Protein AF-A0A938UAK1-F1 (afdb_monomer)

Sequence (253 aa):
MSDQTPSKTKITLELDEELLERSIVHKNIGQEFIVTTTDKIKLSLLEHRDILKAKIDWIAPTGILITLIATLAATNFTRSLGLAPEVWKDLFIACTILDSLWLFHSIYRVIKFRRKGSVESLIQDLKIGSPDEVKPKMIEKYIDISPKVNIGRVSEILKIMYPEYSLGYTKLLSPKAPNAQIEGHSHGTHGYFNWLDQTGEKKYSFKFWDFKKPINFIEMSVDHINNKIHIRCQLDSGRSKTFVSELVDKLKA

Structure (mmCIF, N/CA/C/O backbone):
data_AF-A0A938UAK1-F1
#
_entry.id   AF-A0A938UAK1-F1
#
loop_
_atom_site.group_PDB
_atom_site.id
_atom_site.type_symbol
_atom_site.label_atom_id
_atom_site.label_alt_id
_atom_site.label_comp_id
_atom_site.label_asym_id
_atom_site.label_entity_id
_atom_site.label_seq_id
_atom_site.pdbx_PDB_ins_code
_atom_site.Cartn_x
_atom_site.Cartn_y
_atom_site.Cartn_z
_atom_site.occupancy
_atom_site.B_iso_or_equiv
_atom_site.auth_seq_id
_atom_site.auth_comp_id
_atom_site.auth_asym_id
_atom_site.auth_atom_id
_atom_site.pdbx_PDB_model_num
ATOM 1 N N . MET A 1 1 ? -40.171 -23.774 45.590 1.00 46.50 1 MET A N 1
ATOM 2 C CA . MET A 1 1 ? -39.664 -23.475 44.235 1.00 46.50 1 MET A CA 1
ATOM 3 C C . MET A 1 1 ? -38.423 -22.630 44.453 1.00 46.50 1 MET A C 1
ATOM 5 O O . MET A 1 1 ? -38.551 -21.453 44.753 1.00 46.50 1 MET A O 1
ATOM 9 N N . SER A 1 2 ? -37.270 -23.290 44.564 1.00 47.44 2 SER A N 1
ATOM 10 C CA . SER A 1 2 ? -36.061 -22.712 45.163 1.00 47.44 2 SER A CA 1
ATOM 11 C C . SER A 1 2 ? -35.178 -22.084 44.092 1.00 47.44 2 SER A C 1
ATOM 13 O O . SER A 1 2 ? -34.828 -22.737 43.113 1.00 47.44 2 SER A O 1
ATOM 15 N N . ASP A 1 3 ? -34.865 -20.814 44.308 1.00 53.47 3 ASP A N 1
ATOM 16 C CA . ASP A 1 3 ? -34.106 -19.929 43.433 1.00 53.47 3 ASP A CA 1
ATOM 17 C C . ASP A 1 3 ? -32.599 -20.228 43.562 1.00 53.47 3 ASP A C 1
ATOM 19 O O . ASP A 1 3 ? -32.024 -20.092 44.645 1.00 53.47 3 ASP A O 1
ATOM 23 N N . GLN A 1 4 ? -31.960 -20.703 42.487 1.00 53.62 4 GLN A N 1
ATOM 24 C CA . GLN A 1 4 ? -30.506 -20.880 42.422 1.00 53.62 4 GLN A CA 1
ATOM 25 C C . GLN A 1 4 ? -29.893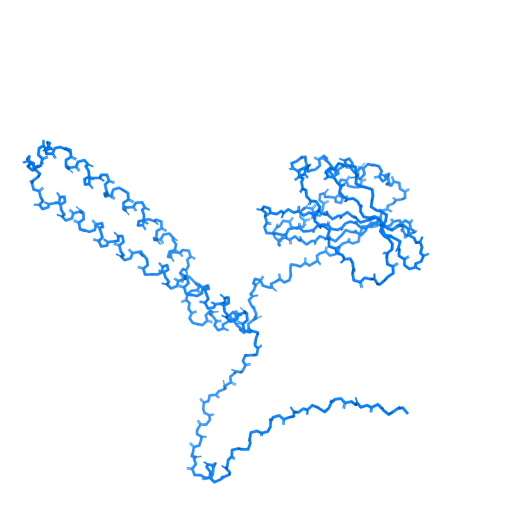 -19.667 41.724 1.00 53.62 4 GLN A C 1
ATOM 27 O O . GLN A 1 4 ? -29.977 -19.522 40.505 1.00 53.62 4 GLN A O 1
ATOM 32 N N . THR A 1 5 ? -29.238 -18.804 42.497 1.00 51.06 5 THR A N 1
ATOM 33 C CA . THR A 1 5 ? -28.396 -17.738 41.949 1.00 51.06 5 THR A CA 1
ATOM 34 C C . THR A 1 5 ? -27.025 -18.306 41.547 1.00 51.06 5 THR A C 1
ATOM 36 O O . THR A 1 5 ? -26.430 -19.078 42.304 1.00 51.06 5 THR A O 1
ATOM 39 N N . PRO A 1 6 ? -26.495 -17.966 40.356 1.00 56.72 6 PRO A N 1
ATOM 40 C CA . PRO A 1 6 ? -25.234 -18.513 39.869 1.00 56.72 6 PRO A CA 1
ATOM 41 C C . PRO A 1 6 ? -24.041 -17.960 40.661 1.00 56.72 6 PRO A C 1
ATOM 43 O O . PRO A 1 6 ? -23.780 -16.755 40.691 1.00 56.72 6 PRO A O 1
ATOM 46 N N . SER A 1 7 ? -23.307 -18.881 41.288 1.00 43.53 7 SER A N 1
ATOM 47 C CA . SER A 1 7 ? -22.053 -18.647 42.005 1.00 43.53 7 SER A CA 1
ATOM 48 C C . SER A 1 7 ? -20.999 -18.030 41.077 1.00 43.53 7 SER A C 1
ATOM 50 O O . SER A 1 7 ? -20.591 -18.635 40.085 1.00 43.53 7 SER A O 1
ATOM 52 N N . LYS A 1 8 ? -20.556 -16.806 41.392 1.00 50.59 8 LYS A N 1
ATOM 53 C CA . LYS A 1 8 ? -19.407 -16.158 40.744 1.00 50.59 8 LYS A CA 1
ATOM 54 C C . LYS A 1 8 ? -18.135 -16.917 41.120 1.00 50.59 8 LYS A C 1
ATOM 56 O O . LYS A 1 8 ? -17.632 -16.775 42.232 1.00 50.59 8 LYS A O 1
ATOM 61 N N . THR A 1 9 ? -17.587 -17.683 40.182 1.00 47.22 9 THR A N 1
ATOM 62 C CA . THR A 1 9 ? -16.297 -18.361 40.338 1.00 47.22 9 THR A CA 1
ATOM 63 C C . THR A 1 9 ? -15.171 -17.326 40.383 1.00 47.22 9 THR A C 1
ATOM 65 O O . THR A 1 9 ? -14.774 -16.751 39.371 1.00 47.22 9 THR A O 1
ATOM 68 N N . LYS A 1 10 ? -14.676 -17.054 41.592 1.00 56.50 10 LYS A N 1
ATOM 69 C CA . LYS A 1 10 ? -13.476 -16.258 41.852 1.00 56.50 10 LYS A CA 1
ATOM 70 C C . LYS A 1 10 ? -12.261 -17.130 41.525 1.00 56.50 10 LYS A C 1
ATOM 72 O O . LYS A 1 10 ? -11.975 -18.076 42.251 1.00 56.50 10 LYS A O 1
ATOM 77 N N . ILE A 1 11 ? -11.579 -16.846 40.415 1.00 54.34 11 ILE A N 1
ATOM 78 C CA . ILE A 1 11 ? -10.318 -17.513 40.063 1.00 54.34 11 ILE A CA 1
ATOM 79 C C . ILE A 1 11 ? -9.272 -17.042 41.075 1.00 54.34 11 ILE A C 1
ATOM 81 O O . ILE A 1 11 ? -8.867 -15.880 41.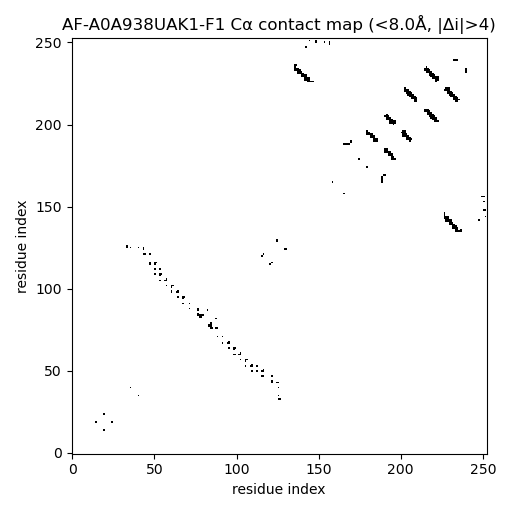059 1.00 54.34 11 ILE A O 1
ATOM 85 N N . THR A 1 12 ? -8.890 -17.928 41.989 1.00 50.34 12 THR A N 1
ATOM 86 C CA . THR A 1 12 ? -7.846 -17.687 42.988 1.00 50.34 12 THR A CA 1
ATOM 87 C C . THR A 1 12 ? -6.642 -18.500 42.528 1.00 50.34 12 THR A C 1
ATOM 89 O O . THR A 1 12 ? -6.698 -19.723 42.518 1.00 50.34 12 THR A O 1
ATOM 92 N N . LEU A 1 13 ? -5.615 -17.825 42.010 1.00 56.59 13 LEU A N 1
ATOM 93 C CA . LEU A 1 13 ? -4.352 -18.452 41.621 1.00 56.59 13 LEU A CA 1
ATOM 94 C C . LEU A 1 13 ? -3.569 -18.737 42.907 1.00 56.59 13 LEU A C 1
ATOM 96 O O . LEU A 1 13 ? -2.954 -17.825 43.456 1.00 56.59 13 LEU A O 1
ATOM 100 N N . GLU A 1 14 ? -3.638 -19.968 43.406 1.00 51.62 14 GLU A N 1
ATOM 101 C CA . GLU A 1 14 ? -2.735 -20.460 44.450 1.00 51.62 14 GLU A CA 1
ATOM 102 C C . GLU A 1 14 ? -1.356 -20.669 43.812 1.00 51.62 14 GLU A C 1
ATOM 104 O O . GLU A 1 14 ? -1.106 -21.656 43.126 1.00 51.62 14 GLU A O 1
ATOM 109 N N . LEU A 1 15 ? -0.490 -19.663 43.941 1.00 61.56 15 LEU A N 1
ATOM 110 C CA . LEU A 1 15 ? 0.946 -19.823 43.731 1.00 61.56 15 LEU A CA 1
ATOM 111 C C . LEU A 1 15 ? 1.529 -20.357 45.041 1.00 61.56 15 LEU A C 1
ATOM 113 O O . LEU A 1 15 ? 1.342 -19.712 46.071 1.00 61.56 15 LEU A O 1
ATOM 117 N N . ASP A 1 16 ? 2.224 -21.494 44.981 1.00 70.88 16 ASP A N 1
ATOM 118 C CA . ASP A 1 16 ? 2.851 -22.152 46.132 1.00 70.88 16 ASP A CA 1
ATOM 119 C C . ASP A 1 16 ? 3.621 -21.153 47.016 1.00 70.88 16 ASP A C 1
ATOM 121 O O . ASP A 1 16 ? 4.537 -20.461 46.555 1.00 70.88 16 ASP A O 1
ATOM 125 N N . GLU A 1 17 ? 3.252 -21.084 48.300 1.00 64.81 17 GLU A N 1
ATOM 126 C CA . GLU A 1 17 ? 3.810 -20.148 49.289 1.00 64.81 17 GLU A CA 1
ATOM 127 C C . GLU A 1 17 ? 5.341 -20.283 49.435 1.00 64.81 17 GLU A C 1
ATOM 129 O O . GLU A 1 17 ? 6.033 -19.289 49.665 1.00 64.81 17 GLU A O 1
ATOM 134 N N . GLU A 1 18 ? 5.900 -21.471 49.180 1.00 62.09 18 GLU A N 1
ATOM 135 C CA . GLU A 1 18 ? 7.347 -21.729 49.227 1.00 62.09 18 GLU A CA 1
ATOM 136 C C . GLU A 1 18 ? 8.139 -21.008 48.117 1.00 62.09 18 GLU A C 1
ATOM 138 O O . GLU A 1 18 ? 9.310 -20.661 48.304 1.00 62.09 18 GLU A O 1
ATOM 143 N N . LEU A 1 19 ? 7.519 -20.729 46.961 1.00 57.38 19 LEU A N 1
ATOM 144 C CA . LEU A 1 19 ? 8.147 -19.949 45.883 1.00 57.38 19 LEU A CA 1
ATOM 145 C C . LEU A 1 19 ? 8.105 -18.436 46.157 1.00 57.38 19 LEU A C 1
ATOM 147 O O . LEU A 1 19 ? 8.957 -17.688 45.659 1.00 57.38 19 LEU A O 1
ATOM 151 N N . LEU A 1 20 ? 7.148 -17.977 46.966 1.00 57.59 20 LEU A N 1
ATOM 152 C CA . LEU A 1 20 ? 7.027 -16.578 47.384 1.00 57.59 20 LEU A CA 1
ATOM 153 C C . LEU A 1 20 ? 8.039 -16.213 48.476 1.00 57.59 20 LEU A C 1
ATOM 155 O O . LEU A 1 20 ? 8.562 -15.102 48.456 1.00 57.59 20 LEU A O 1
ATOM 159 N N . GLU A 1 21 ? 8.383 -17.139 49.374 1.00 66.50 21 GLU A N 1
ATOM 160 C CA . GLU A 1 21 ? 9.333 -16.870 50.467 1.00 66.50 21 GLU A CA 1
ATOM 161 C C . GLU A 1 21 ? 10.790 -16.690 50.013 1.00 66.50 21 GLU A C 1
ATOM 163 O O . GLU A 1 21 ? 11.578 -16.036 50.699 1.00 66.50 21 GLU A O 1
ATOM 168 N N . ARG A 1 22 ? 11.177 -17.243 48.856 1.00 52.69 22 ARG A N 1
ATOM 169 C CA . ARG A 1 22 ? 12.562 -17.173 48.348 1.00 52.69 22 ARG A CA 1
ATOM 170 C C . ARG A 1 22 ? 12.748 -16.340 47.090 1.00 52.69 22 ARG A C 1
ATOM 172 O O . ARG A 1 22 ? 13.887 -16.154 46.658 1.00 52.69 22 ARG A O 1
ATOM 179 N N . SER A 1 23 ? 11.676 -15.815 46.502 1.00 40.06 23 SER A N 1
ATOM 180 C CA . SER A 1 23 ? 11.805 -14.889 45.382 1.00 40.06 23 SER A CA 1
ATOM 181 C C . SER A 1 23 ? 11.753 -13.450 45.887 1.00 40.06 23 SER A C 1
ATOM 183 O O . SER A 1 23 ? 10.743 -12.969 46.393 1.00 40.06 23 SER A O 1
ATOM 185 N N . ILE A 1 24 ? 12.861 -12.722 45.725 1.00 54.38 24 ILE A N 1
ATOM 186 C CA . ILE A 1 24 ? 12.840 -11.260 45.812 1.00 54.38 24 ILE A CA 1
ATOM 187 C C . ILE A 1 24 ? 12.089 -10.781 44.566 1.00 54.38 24 ILE A C 1
ATOM 189 O O . ILE A 1 24 ? 12.677 -10.487 43.523 1.00 54.38 24 ILE A O 1
ATOM 193 N N . VAL A 1 25 ? 10.757 -10.782 44.642 1.00 52.47 25 VAL A N 1
ATOM 194 C CA . VAL A 1 25 ? 9.900 -10.267 43.579 1.00 52.47 25 VAL A CA 1
ATOM 195 C C . VAL A 1 25 ? 10.008 -8.752 43.618 1.00 52.47 25 VAL A C 1
ATOM 197 O O . VAL A 1 25 ? 9.243 -8.054 44.283 1.00 52.47 25 VAL A O 1
ATOM 200 N N . HIS A 1 26 ? 10.965 -8.220 42.867 1.00 43.34 26 HIS A N 1
ATOM 201 C CA . HIS A 1 26 ? 10.936 -6.825 42.464 1.00 43.34 26 HIS A CA 1
ATOM 202 C C . HIS A 1 26 ? 9.736 -6.635 41.530 1.00 43.34 26 HIS A C 1
ATOM 204 O O . HIS A 1 26 ? 9.854 -6.720 40.308 1.00 43.34 26 HIS A O 1
ATOM 210 N N . LYS A 1 27 ? 8.550 -6.398 42.101 1.00 48.91 27 LYS A N 1
ATOM 211 C CA . LYS A 1 27 ? 7.334 -6.058 41.354 1.00 48.91 27 LYS A CA 1
ATOM 212 C C . LYS A 1 27 ? 7.434 -4.606 40.874 1.00 48.91 27 LYS A C 1
ATOM 214 O O . LYS A 1 27 ? 6.710 -3.732 41.333 1.00 48.91 27 LYS A O 1
ATOM 219 N N . ASN A 1 28 ? 8.387 -4.337 39.984 1.00 53.31 28 ASN A N 1
ATOM 220 C CA . ASN A 1 28 ? 8.686 -3.002 39.469 1.00 53.31 28 ASN A CA 1
ATOM 221 C C . ASN A 1 28 ? 7.985 -2.717 38.133 1.00 53.31 28 ASN A C 1
ATOM 223 O O . ASN A 1 28 ? 8.595 -2.197 37.204 1.00 53.31 28 ASN A O 1
ATOM 227 N N . ILE A 1 29 ? 6.721 -3.118 37.987 1.00 55.16 29 ILE A N 1
ATOM 228 C CA . ILE A 1 29 ? 5.928 -2.800 36.795 1.00 55.16 29 ILE A CA 1
ATOM 229 C C . ILE A 1 29 ? 4.471 -2.661 37.236 1.00 55.16 29 ILE A C 1
ATOM 231 O O . ILE A 1 29 ? 3.868 -3.619 37.721 1.00 55.16 29 ILE A O 1
ATOM 235 N N . GLY A 1 30 ? 3.897 -1.469 37.073 1.00 58.38 30 GLY A N 1
ATOM 236 C CA . GLY A 1 30 ? 2.448 -1.280 37.091 1.00 58.38 30 GLY A CA 1
ATOM 237 C C . GLY A 1 30 ? 1.849 -2.029 35.905 1.00 58.38 30 GLY A C 1
ATOM 238 O O . GLY A 1 30 ? 1.758 -1.487 34.809 1.00 58.38 30 GLY A O 1
ATOM 239 N N . GLN A 1 31 ? 1.544 -3.310 36.093 1.00 63.25 31 GLN A N 1
ATOM 240 C CA . GLN A 1 31 ? 1.013 -4.164 35.042 1.00 63.25 31 GLN A CA 1
ATOM 241 C C . GLN A 1 31 ? -0.454 -3.804 34.794 1.00 63.25 31 GLN A C 1
ATOM 243 O O . GLN A 1 31 ? -1.295 -3.915 35.684 1.00 63.25 31 GLN A O 1
ATOM 248 N N . GLU A 1 32 ? -0.753 -3.355 33.580 1.00 72.81 32 GLU A N 1
ATOM 249 C CA . GLU A 1 32 ? -2.095 -2.967 33.159 1.00 72.81 32 GLU A CA 1
ATOM 250 C C . GLU A 1 32 ? -2.748 -4.123 32.392 1.00 72.81 32 GLU A C 1
ATOM 252 O O . GLU A 1 32 ? -2.185 -4.628 31.419 1.00 72.81 32 GLU A O 1
ATOM 257 N N . PHE A 1 33 ? -3.929 -4.561 32.834 1.00 77.94 33 PHE A N 1
ATOM 258 C CA . PHE A 1 33 ? -4.695 -5.616 32.168 1.00 77.94 33 PHE A CA 1
ATOM 259 C C . PHE A 1 33 ? -5.736 -4.998 31.236 1.00 77.94 33 PHE A C 1
ATOM 261 O O . PHE A 1 33 ? -6.638 -4.293 31.684 1.00 77.94 33 PHE A O 1
ATOM 268 N N . ILE A 1 34 ? -5.635 -5.301 29.942 1.00 78.75 34 ILE A N 1
ATOM 269 C CA . ILE A 1 34 ? -6.617 -4.893 28.933 1.00 78.75 34 ILE A CA 1
ATOM 270 C C . ILE A 1 34 ? -7.507 -6.100 28.628 1.00 78.75 34 ILE A C 1
ATOM 272 O O . ILE A 1 34 ? -7.061 -7.070 28.018 1.00 78.75 34 ILE A O 1
ATOM 276 N N . VAL A 1 35 ? -8.770 -6.048 29.055 1.00 81.25 35 VAL A N 1
ATOM 277 C CA . VAL A 1 35 ? -9.768 -7.078 28.736 1.00 81.25 35 VAL A CA 1
ATOM 278 C C . VAL A 1 35 ? -10.527 -6.639 27.489 1.00 81.25 35 VAL A C 1
ATOM 280 O O . VAL A 1 35 ? -11.286 -5.675 27.518 1.00 81.25 35 VAL A O 1
ATOM 283 N N . THR A 1 36 ? -10.321 -7.344 26.381 1.00 86.12 36 THR A N 1
ATOM 284 C CA . THR A 1 36 ? -10.995 -7.080 25.105 1.00 86.12 36 THR A CA 1
ATOM 285 C C . THR A 1 36 ? -11.389 -8.391 24.425 1.00 86.12 36 THR A C 1
ATOM 287 O O . THR A 1 36 ? -10.935 -9.471 24.800 1.00 86.12 36 THR A O 1
ATOM 290 N N . THR A 1 37 ? -12.262 -8.311 23.426 1.00 89.50 37 THR A N 1
ATOM 291 C CA . THR A 1 37 ? -12.695 -9.464 22.627 1.00 89.50 37 THR A CA 1
ATOM 292 C C . THR A 1 37 ? -11.622 -9.872 21.618 1.00 89.50 37 THR A C 1
ATOM 294 O O . THR A 1 37 ? -10.954 -9.008 21.046 1.00 89.50 37 THR A O 1
ATOM 297 N N . THR A 1 38 ? -11.523 -11.166 21.306 1.00 89.94 38 THR A N 1
ATOM 298 C CA . THR A 1 38 ? -10.591 -11.695 20.294 1.00 89.94 38 THR A CA 1
ATOM 299 C C . THR A 1 38 ? -10.749 -11.027 18.925 1.00 89.94 38 THR A C 1
ATOM 301 O O . THR A 1 38 ? -9.751 -10.786 18.249 1.00 89.94 38 THR A O 1
ATOM 304 N N . ASP A 1 39 ? -11.974 -10.686 18.523 1.00 88.31 39 ASP A N 1
ATOM 305 C CA . ASP A 1 39 ? -12.243 -10.073 17.216 1.00 88.31 39 ASP A CA 1
ATOM 306 C C . ASP A 1 39 ? -11.635 -8.671 17.096 1.00 88.31 39 ASP A C 1
ATOM 308 O O . ASP A 1 39 ? -11.017 -8.353 16.080 1.00 88.31 39 ASP A O 1
ATOM 312 N N . LYS A 1 40 ? -11.710 -7.867 18.166 1.00 81.56 40 LYS A N 1
ATOM 313 C CA . LYS A 1 40 ? -11.058 -6.549 18.226 1.00 81.56 40 LYS A CA 1
ATOM 314 C C . LYS A 1 40 ? -9.540 -6.663 18.111 1.00 81.56 40 LYS A C 1
ATOM 316 O O . LYS A 1 40 ? -8.938 -5.936 17.330 1.00 81.56 40 LYS A O 1
ATOM 321 N N . ILE A 1 41 ? -8.928 -7.615 18.820 1.00 90.00 41 ILE A N 1
ATOM 322 C CA . ILE A 1 41 ? -7.478 -7.855 18.730 1.00 90.00 41 ILE A CA 1
ATOM 323 C C . ILE A 1 41 ? -7.084 -8.217 17.297 1.00 90.00 41 ILE A C 1
ATOM 325 O O . ILE A 1 41 ? -6.122 -7.669 16.764 1.00 90.00 41 ILE A O 1
ATOM 329 N N . LYS A 1 42 ? -7.835 -9.120 16.654 1.00 92.62 42 LYS A N 1
ATOM 330 C CA . LYS A 1 42 ? -7.575 -9.518 15.265 1.00 92.62 42 LYS A CA 1
ATOM 331 C C . LYS A 1 42 ? -7.651 -8.328 14.315 1.00 92.62 42 LYS A C 1
ATOM 333 O O . LYS A 1 42 ? -6.764 -8.187 13.478 1.00 92.62 42 LYS A O 1
ATOM 338 N N . LEU A 1 43 ? -8.673 -7.482 14.450 1.00 90.75 43 LEU A N 1
ATOM 339 C CA . LEU A 1 43 ? -8.840 -6.307 13.598 1.00 90.75 43 LEU A CA 1
ATOM 340 C C . LEU A 1 43 ? -7.669 -5.328 13.764 1.00 90.75 43 LEU A C 1
ATOM 342 O O . LEU A 1 43 ? -7.014 -5.003 12.776 1.00 90.75 43 LEU A O 1
ATOM 346 N N . SER A 1 44 ? -7.328 -4.955 15.001 1.00 88.94 44 SER A N 1
ATOM 347 C CA . SER A 1 44 ? -6.211 -4.040 15.274 1.00 88.94 44 SER A CA 1
ATOM 348 C C . SER A 1 44 ? -4.862 -4.598 14.805 1.00 88.94 44 SER A C 1
ATOM 350 O O . SER A 1 44 ? -4.029 -3.863 14.276 1.00 88.94 44 SER A O 1
ATOM 352 N N . LEU A 1 45 ? -4.634 -5.909 14.944 1.00 91.38 45 LEU A N 1
ATOM 353 C CA . LEU A 1 45 ? -3.420 -6.556 14.437 1.00 91.38 45 LEU A CA 1
ATOM 354 C C . LEU A 1 45 ? -3.357 -6.565 12.905 1.00 91.38 45 LEU A C 1
ATOM 356 O O . LEU A 1 45 ? -2.276 -6.371 12.348 1.00 91.38 45 LEU A O 1
ATOM 360 N N . LEU A 1 46 ? -4.482 -6.787 12.218 1.00 92.12 46 LEU A N 1
ATOM 361 C CA . LEU A 1 46 ? -4.540 -6.744 10.754 1.00 92.12 46 LEU A CA 1
ATOM 362 C C . LEU A 1 46 ? -4.234 -5.340 10.228 1.00 92.12 46 LEU A C 1
ATOM 364 O O . LEU A 1 46 ? -3.398 -5.199 9.338 1.00 92.12 46 LEU A O 1
ATOM 368 N N . GLU A 1 47 ? -4.831 -4.308 10.823 1.00 89.38 47 GLU A N 1
ATOM 369 C CA . GLU A 1 47 ? -4.557 -2.912 10.467 1.00 89.38 47 GLU A CA 1
ATOM 370 C C . GLU A 1 47 ? -3.087 -2.552 10.693 1.00 89.38 47 GLU A C 1
ATOM 372 O O . GLU A 1 47 ? -2.433 -1.974 9.820 1.00 89.38 47 GLU A O 1
ATOM 377 N N . HIS A 1 48 ? -2.528 -2.953 11.837 1.00 91.31 48 HIS A N 1
ATOM 378 C CA . HIS A 1 48 ? -1.121 -2.716 12.138 1.00 91.31 48 HIS A CA 1
ATOM 379 C C . HIS A 1 48 ? -0.193 -3.440 11.156 1.00 91.31 48 HIS A C 1
ATOM 381 O O . HIS A 1 48 ? 0.782 -2.857 10.676 1.00 91.31 48 HIS A O 1
A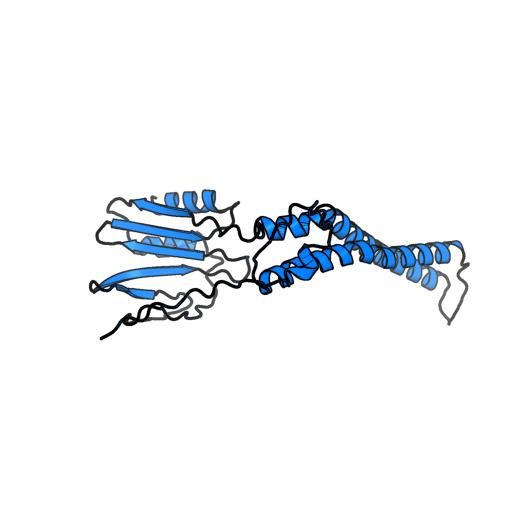TOM 387 N N . ARG A 1 49 ? -0.513 -4.687 10.795 1.00 92.88 49 ARG A N 1
ATOM 388 C CA . ARG A 1 49 ? 0.228 -5.452 9.786 1.00 92.88 49 ARG A CA 1
ATOM 389 C C . ARG A 1 49 ? 0.209 -4.753 8.430 1.00 92.88 49 ARG A C 1
ATOM 391 O O . ARG A 1 49 ? 1.248 -4.682 7.778 1.00 92.88 49 ARG A O 1
ATOM 398 N N . ASP A 1 50 ? -0.933 -4.228 8.008 1.00 90.38 50 ASP A N 1
ATOM 399 C CA . ASP A 1 50 ? -1.054 -3.550 6.717 1.00 90.38 50 ASP A CA 1
ATOM 400 C C . ASP A 1 50 ? -0.263 -2.228 6.704 1.00 90.38 50 ASP A C 1
ATOM 402 O O . ASP A 1 50 ? 0.388 -1.899 5.708 1.00 90.38 50 ASP A O 1
ATOM 406 N N . ILE A 1 51 ? -0.210 -1.516 7.837 1.00 90.06 51 ILE A N 1
ATOM 407 C CA . ILE A 1 51 ? 0.652 -0.336 8.015 1.00 90.06 51 ILE A CA 1
ATOM 408 C C . ILE A 1 51 ? 2.137 -0.718 7.953 1.00 90.06 51 ILE A C 1
ATOM 410 O O . ILE A 1 51 ? 2.924 -0.025 7.302 1.00 90.06 51 ILE A O 1
ATOM 414 N N . LEU A 1 52 ? 2.541 -1.812 8.606 1.00 91.12 52 LEU A N 1
ATOM 415 C CA . LEU A 1 52 ? 3.919 -2.312 8.551 1.00 91.12 52 LEU A CA 1
ATOM 416 C C . LEU A 1 52 ? 4.307 -2.738 7.135 1.00 91.12 52 LEU A C 1
ATOM 418 O O . LEU A 1 52 ? 5.393 -2.398 6.671 1.00 91.12 52 LEU A O 1
ATOM 422 N N . LYS A 1 53 ? 3.404 -3.413 6.423 1.00 92.06 53 LYS A N 1
ATOM 423 C CA . LYS A 1 53 ? 3.615 -3.798 5.029 1.00 92.06 53 LYS A CA 1
ATOM 424 C C . LYS A 1 53 ? 3.817 -2.569 4.144 1.00 92.06 53 LYS A C 1
ATOM 426 O O . LYS A 1 53 ? 4.805 -2.500 3.420 1.00 92.06 53 LYS A O 1
ATOM 431 N N . ALA A 1 54 ? 2.980 -1.542 4.296 1.00 90.31 54 ALA A N 1
ATOM 432 C CA . ALA A 1 54 ? 3.139 -0.290 3.558 1.00 90.31 54 ALA A CA 1
ATOM 433 C C . ALA A 1 54 ? 4.517 0.365 3.783 1.00 90.31 54 ALA A C 1
ATOM 435 O O . ALA A 1 54 ? 5.073 0.932 2.845 1.00 90.31 54 ALA A O 1
ATOM 436 N N . LYS A 1 55 ? 5.101 0.257 4.989 1.00 88.81 55 LYS A N 1
ATOM 437 C CA . LYS A 1 55 ? 6.450 0.778 5.300 1.00 88.81 55 LYS A CA 1
ATOM 438 C C . LYS A 1 55 ? 7.582 0.050 4.568 1.00 88.81 55 LYS A C 1
ATOM 440 O O . LYS A 1 55 ? 8.658 0.628 4.451 1.00 88.81 55 LYS A O 1
ATOM 445 N N . ILE A 1 56 ? 7.366 -1.179 4.107 1.00 93.50 56 ILE A N 1
ATOM 446 C CA . ILE A 1 56 ? 8.380 -2.011 3.435 1.00 93.50 56 ILE A CA 1
ATOM 447 C C . ILE A 1 56 ? 8.124 -2.059 1.919 1.00 93.50 56 ILE A C 1
ATOM 449 O O . ILE A 1 56 ? 9.067 -2.136 1.136 1.00 93.50 56 ILE A O 1
ATOM 453 N N . ASP A 1 57 ? 6.869 -1.917 1.488 1.00 93.75 57 ASP A N 1
ATOM 454 C CA . ASP A 1 57 ? 6.435 -2.033 0.088 1.00 93.75 57 ASP A CA 1
ATOM 455 C C . ASP A 1 57 ? 7.105 -1.037 -0.883 1.00 93.75 57 ASP A C 1
ATOM 457 O O . ASP A 1 57 ? 7.092 -1.265 -2.089 1.00 93.75 57 ASP A O 1
ATOM 461 N N . TRP A 1 58 ? 7.692 0.068 -0.406 1.00 95.31 58 TRP A N 1
ATOM 462 C CA . TRP A 1 58 ? 8.411 1.028 -1.261 1.00 95.31 58 TRP A CA 1
ATOM 463 C C . TRP A 1 58 ? 9.847 0.590 -1.606 1.00 95.31 58 TRP A C 1
ATOM 465 O O . TRP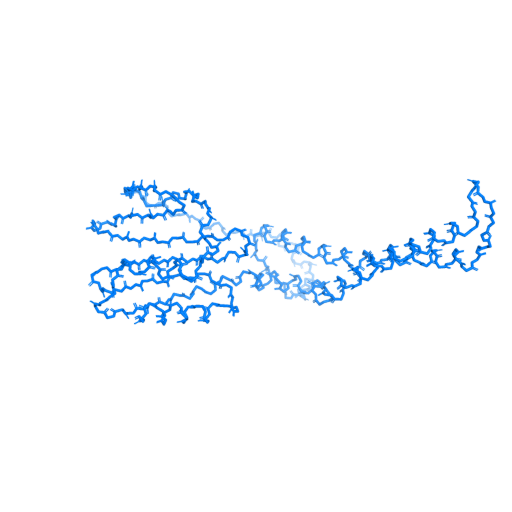 A 1 58 ? 10.431 1.116 -2.554 1.00 95.31 58 TRP A O 1
ATOM 475 N N . ILE A 1 59 ? 10.415 -0.380 -0.880 1.00 96.00 59 ILE A N 1
ATOM 476 C CA . ILE A 1 59 ? 11.798 -0.843 -1.085 1.00 96.00 59 ILE A CA 1
ATOM 477 C C . ILE A 1 59 ? 11.937 -1.548 -2.438 1.00 96.00 59 ILE A C 1
ATOM 479 O O . ILE A 1 59 ? 12.868 -1.261 -3.187 1.00 96.00 59 ILE A O 1
ATOM 483 N N . ALA A 1 60 ? 10.989 -2.427 -2.773 1.00 95.69 60 ALA A N 1
ATOM 484 C CA . ALA A 1 60 ? 10.988 -3.168 -4.032 1.00 95.69 60 ALA A CA 1
ATOM 485 C C . ALA A 1 60 ? 10.987 -2.254 -5.279 1.00 95.69 60 ALA A C 1
ATOM 487 O O . ALA A 1 60 ? 11.927 -2.368 -6.067 1.00 95.69 60 ALA A O 1
ATOM 488 N N . PRO A 1 61 ? 10.031 -1.315 -5.455 1.00 95.88 61 PRO A N 1
ATOM 489 C CA . PRO A 1 61 ? 10.048 -0.413 -6.608 1.00 95.88 61 PRO A CA 1
ATOM 490 C C . PRO A 1 61 ? 11.276 0.506 -6.602 1.00 95.88 61 PRO A C 1
ATOM 492 O O . PRO A 1 61 ? 11.835 0.796 -7.646 1.00 95.88 61 PRO A O 1
ATOM 495 N N . THR A 1 62 ? 11.802 0.901 -5.437 1.00 97.56 62 THR A N 1
ATOM 496 C CA . THR A 1 62 ? 13.051 1.688 -5.402 1.00 97.56 62 THR A CA 1
ATOM 497 C C . THR A 1 62 ? 14.238 0.904 -5.967 1.00 97.56 62 THR A C 1
ATOM 499 O O . THR A 1 62 ? 15.035 1.450 -6.727 1.00 97.56 62 THR A O 1
ATOM 502 N N . GLY A 1 63 ? 14.360 -0.381 -5.622 1.00 97.69 63 GLY A N 1
ATOM 503 C CA . GLY A 1 63 ? 15.424 -1.241 -6.144 1.00 97.69 63 GLY A CA 1
ATOM 504 C C . GLY A 1 63 ? 15.322 -1.457 -7.656 1.00 97.69 63 GLY A C 1
ATOM 505 O O . GLY A 1 63 ? 16.337 -1.406 -8.357 1.00 97.69 63 GLY A O 1
ATOM 506 N N . ILE A 1 64 ? 14.101 -1.641 -8.168 1.00 97.50 64 ILE A N 1
ATOM 507 C CA . ILE A 1 64 ? 13.840 -1.768 -9.608 1.00 97.50 64 ILE A CA 1
ATOM 508 C C . ILE A 1 64 ? 14.205 -0.463 -10.320 1.00 97.50 64 ILE A C 1
ATOM 510 O O . ILE A 1 64 ? 14.983 -0.499 -11.274 1.00 97.50 64 ILE A O 1
ATOM 514 N N . LEU A 1 65 ? 13.749 0.684 -9.814 1.00 97.81 65 LEU A N 1
ATOM 515 C CA . LEU A 1 65 ? 14.032 1.991 -10.400 1.00 97.81 65 LEU A CA 1
ATOM 516 C C . LEU A 1 65 ? 15.536 2.277 -10.484 1.00 97.81 65 LEU A C 1
ATOM 518 O O . LEU A 1 65 ? 16.025 2.687 -11.535 1.00 97.81 65 LEU A O 1
ATOM 522 N N . ILE A 1 66 ? 16.287 2.013 -9.409 1.00 98.00 66 ILE A N 1
ATOM 523 C CA . ILE A 1 66 ? 17.752 2.167 -9.397 1.00 98.00 66 ILE A CA 1
ATOM 524 C C . ILE A 1 66 ? 18.390 1.272 -10.462 1.00 98.00 66 ILE A C 1
ATOM 526 O O . ILE A 1 66 ? 19.273 1.719 -11.191 1.00 98.00 66 ILE A O 1
ATOM 530 N N . THR A 1 67 ? 17.922 0.029 -10.588 1.00 98.19 67 THR A N 1
ATOM 531 C CA . THR A 1 67 ? 18.437 -0.924 -11.580 1.00 98.19 67 THR A CA 1
ATOM 532 C C . THR A 1 67 ? 18.142 -0.464 -13.009 1.00 98.19 67 THR A C 1
ATOM 534 O O . THR A 1 67 ? 19.022 -0.530 -13.868 1.00 98.19 67 THR A O 1
ATOM 537 N N . LEU A 1 68 ? 16.938 0.049 -13.276 1.00 97.69 68 LEU A N 1
ATOM 538 C CA . LEU A 1 68 ? 16.558 0.581 -14.587 1.00 97.69 68 LEU A CA 1
ATOM 539 C C . LEU A 1 68 ? 17.381 1.821 -14.953 1.00 97.69 68 LEU A C 1
ATOM 541 O O . LEU A 1 68 ? 17.905 1.896 -16.064 1.00 97.69 68 LEU A O 1
ATOM 545 N N . ILE A 1 69 ? 17.564 2.752 -14.011 1.00 97.62 69 ILE A N 1
ATOM 546 C CA . ILE A 1 69 ? 18.397 3.949 -14.202 1.00 97.62 69 ILE A CA 1
ATOM 547 C C . ILE A 1 69 ? 19.856 3.553 -14.450 1.00 97.62 69 ILE A C 1
ATOM 549 O O . ILE A 1 69 ? 20.478 4.059 -15.383 1.00 97.62 69 ILE A O 1
ATOM 553 N N . ALA A 1 70 ? 20.396 2.619 -13.663 1.00 98.12 70 ALA A N 1
ATOM 554 C CA . ALA A 1 70 ? 21.750 2.108 -13.855 1.00 98.12 70 ALA A CA 1
ATOM 555 C C . ALA A 1 70 ? 21.907 1.437 -15.225 1.00 98.12 70 ALA A C 1
ATOM 557 O O . ALA A 1 70 ? 22.898 1.672 -15.911 1.00 98.12 70 ALA A O 1
ATOM 558 N N . THR A 1 71 ? 20.911 0.665 -15.663 1.00 97.75 71 THR A N 1
ATOM 559 C CA . THR A 1 71 ? 20.920 0.017 -16.981 1.00 97.75 71 THR A CA 1
ATOM 560 C C . THR A 1 71 ? 20.888 1.049 -18.107 1.00 97.75 71 THR A C 1
ATOM 562 O O . THR A 1 71 ? 21.676 0.936 -19.043 1.00 97.75 71 THR A O 1
ATOM 565 N N . LEU A 1 72 ? 20.046 2.083 -17.998 1.00 96.62 72 LEU A N 1
ATOM 566 C CA . LEU A 1 72 ? 19.984 3.193 -18.956 1.00 96.62 72 LEU A CA 1
ATOM 567 C C . LEU A 1 72 ? 21.299 3.984 -19.032 1.00 96.62 72 LEU A C 1
ATOM 569 O O . LEU A 1 72 ? 21.649 4.459 -20.109 1.00 96.62 72 LEU A O 1
ATOM 573 N N . ALA A 1 73 ? 22.018 4.125 -17.915 1.00 97.19 73 ALA A N 1
ATOM 574 C CA . ALA A 1 73 ? 23.293 4.840 -17.860 1.00 97.19 73 ALA A CA 1
ATOM 575 C C . ALA A 1 73 ? 24.486 3.992 -18.333 1.00 97.19 73 ALA A C 1
ATOM 577 O O . ALA A 1 73 ? 25.411 4.521 -18.943 1.00 97.19 73 ALA A O 1
ATOM 578 N N . ALA A 1 74 ? 24.484 2.689 -18.039 1.00 97.38 74 ALA A N 1
ATOM 579 C CA . ALA A 1 74 ? 25.610 1.798 -18.314 1.00 97.38 74 ALA A CA 1
ATOM 580 C C . ALA A 1 74 ? 25.541 1.124 -19.693 1.00 97.38 74 ALA A C 1
ATOM 582 O O . ALA A 1 74 ? 26.571 0.703 -20.222 1.00 97.38 74 ALA A O 1
ATOM 583 N N . THR A 1 75 ? 24.348 0.984 -20.277 1.00 96.75 75 THR A N 1
ATOM 584 C CA . THR A 1 75 ? 24.151 0.172 -21.484 1.00 96.75 75 THR A CA 1
ATOM 585 C C . THR A 1 75 ? 24.175 1.023 -22.744 1.00 96.75 75 THR A C 1
ATOM 587 O O . THR A 1 75 ? 23.331 1.892 -22.946 1.00 96.75 75 THR A O 1
ATOM 590 N N . ASN A 1 76 ? 25.079 0.686 -23.661 1.00 95.81 76 ASN A N 1
ATOM 591 C CA . ASN A 1 76 ? 24.975 1.121 -25.048 1.00 95.81 76 ASN A CA 1
ATOM 592 C C . ASN A 1 76 ? 24.018 0.177 -25.780 1.00 95.81 76 ASN A C 1
ATOM 594 O O . ASN A 1 76 ? 24.369 -0.966 -26.079 1.00 95.81 76 ASN A O 1
ATOM 598 N N . PHE A 1 77 ? 22.793 0.637 -26.037 1.00 94.69 77 PHE A N 1
ATOM 599 C CA . PHE A 1 77 ? 21.794 -0.150 -26.756 1.00 94.69 77 PHE A CA 1
ATOM 600 C C . PHE A 1 77 ? 22.298 -0.452 -28.173 1.00 94.69 77 PHE A C 1
ATOM 602 O O . PHE A 1 77 ? 22.525 0.449 -28.976 1.00 9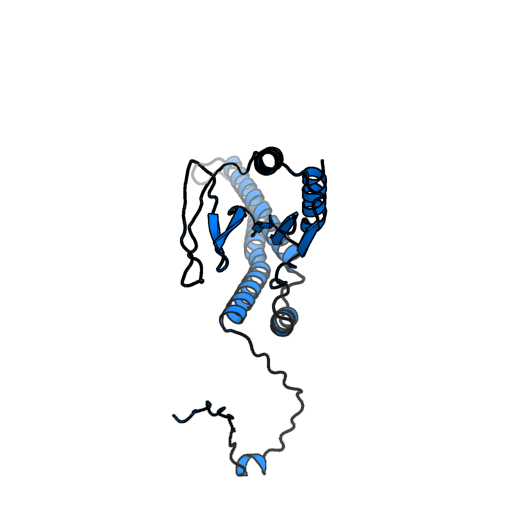4.69 77 PHE A O 1
ATOM 609 N N . THR A 1 78 ? 22.500 -1.732 -28.472 1.00 95.38 78 THR A N 1
ATOM 610 C CA . THR A 1 78 ? 22.869 -2.233 -29.801 1.00 95.38 78 THR A CA 1
ATOM 611 C C . THR A 1 78 ? 21.750 -3.118 -30.335 1.00 95.38 78 THR A C 1
ATOM 613 O O . THR A 1 78 ? 20.835 -3.501 -29.601 1.00 95.38 78 THR A O 1
ATOM 616 N N . ARG A 1 79 ? 21.788 -3.428 -31.635 1.00 95.00 79 ARG A N 1
ATOM 617 C CA . ARG A 1 79 ? 20.786 -4.299 -32.246 1.00 95.00 79 ARG A CA 1
ATOM 618 C C . ARG A 1 79 ? 20.900 -5.692 -31.630 1.00 95.00 79 ARG A C 1
ATOM 620 O O . ARG A 1 79 ? 21.869 -6.402 -31.874 1.00 95.00 79 ARG A O 1
ATOM 627 N N . SER A 1 80 ? 19.899 -6.073 -30.849 1.00 92.12 80 SER A N 1
ATOM 628 C CA . SER A 1 80 ? 19.844 -7.357 -30.157 1.00 92.12 80 SER A CA 1
ATOM 629 C C . SER A 1 80 ? 18.457 -7.961 -30.318 1.00 92.12 80 SER A C 1
ATOM 631 O O . SER A 1 80 ? 17.459 -7.235 -30.347 1.00 92.12 80 SER A O 1
ATOM 633 N N . LEU A 1 81 ? 18.399 -9.288 -30.469 1.00 91.25 81 LEU A N 1
ATOM 634 C CA . LEU A 1 81 ? 17.160 -10.049 -30.683 1.00 91.25 81 LEU A CA 1
ATOM 635 C C . LEU A 1 81 ? 16.322 -9.542 -31.877 1.00 91.25 81 LEU A C 1
ATOM 637 O O . LEU A 1 81 ? 15.098 -9.597 -31.865 1.00 91.25 81 LEU A O 1
ATOM 641 N N . GLY A 1 82 ? 16.986 -9.013 -32.910 1.00 94.75 82 GLY A N 1
ATOM 642 C CA . GLY A 1 82 ? 16.342 -8.495 -34.123 1.00 94.75 82 GLY A CA 1
ATOM 643 C C . GLY A 1 82 ? 15.702 -7.107 -33.986 1.00 94.75 82 GLY A C 1
ATOM 644 O O . GLY A 1 82 ? 15.397 -6.492 -35.010 1.00 94.75 82 GLY A O 1
ATOM 645 N N . LEU A 1 83 ? 15.569 -6.576 -32.767 1.00 96.19 83 LEU A N 1
ATOM 646 C CA . LEU A 1 83 ? 15.001 -5.253 -32.503 1.00 96.19 83 LEU A CA 1
ATOM 647 C C . LEU A 1 83 ? 16.042 -4.144 -32.669 1.00 96.19 83 LEU A C 1
ATOM 649 O O . LEU A 1 83 ? 17.227 -4.323 -32.376 1.00 96.19 83 LEU A O 1
ATOM 653 N N . ALA A 1 84 ? 15.579 -2.991 -33.150 1.00 96.94 84 ALA A N 1
ATOM 654 C CA . ALA A 1 84 ? 16.407 -1.805 -33.302 1.00 96.94 84 ALA A CA 1
ATOM 655 C C . ALA A 1 84 ? 16.778 -1.211 -31.921 1.00 96.94 84 ALA A C 1
ATOM 657 O O . ALA A 1 84 ? 15.988 -1.338 -30.978 1.00 96.94 84 ALA A O 1
ATOM 658 N N . PRO A 1 85 ? 17.962 -0.586 -31.772 1.00 96.00 85 PRO A N 1
ATOM 659 C CA . PRO A 1 85 ? 18.412 0.022 -30.514 1.00 96.00 85 PRO A CA 1
ATOM 660 C C . PRO A 1 85 ? 17.408 0.986 -29.871 1.00 96.00 85 PRO A C 1
ATOM 662 O O . PRO A 1 85 ? 17.278 1.035 -28.648 1.00 96.00 85 PRO A O 1
ATOM 665 N N . GLU A 1 86 ? 16.683 1.733 -30.698 1.00 96.62 86 GLU A N 1
ATOM 666 C CA . GLU A 1 86 ? 15.714 2.745 -30.284 1.00 96.62 86 GLU A CA 1
ATOM 667 C C . GLU A 1 86 ? 14.544 2.099 -29.535 1.00 96.62 86 GLU A C 1
ATOM 669 O O . GLU A 1 86 ? 14.152 2.573 -28.473 1.00 96.62 86 GLU A O 1
ATOM 674 N N . VAL A 1 87 ? 14.071 0.944 -30.017 1.00 97.44 87 VAL A N 1
ATOM 675 C CA . VAL A 1 87 ? 12.960 0.199 -29.404 1.00 97.44 87 VAL A CA 1
ATOM 676 C C . VAL A 1 87 ? 13.329 -0.287 -28.003 1.00 97.44 87 VAL A C 1
ATOM 678 O O . VAL A 1 87 ? 12.517 -0.209 -27.082 1.00 97.44 87 VAL A O 1
ATOM 681 N N . TRP A 1 88 ? 14.563 -0.764 -27.815 1.00 96.31 88 TRP A N 1
ATOM 682 C CA . TRP A 1 88 ? 15.041 -1.176 -26.494 1.00 96.31 88 TRP A CA 1
ATOM 683 C C . TRP A 1 88 ? 15.102 0.002 -25.527 1.00 96.31 88 TRP A C 1
ATOM 685 O O . TRP A 1 88 ? 14.636 -0.107 -24.393 1.00 96.31 88 TRP A O 1
ATOM 695 N N . LYS A 1 89 ? 15.633 1.140 -25.977 1.00 96.25 89 LYS A N 1
ATOM 696 C CA . LYS A 1 89 ? 15.698 2.353 -25.161 1.00 96.25 89 LYS A CA 1
ATOM 697 C C . LYS A 1 89 ? 14.300 2.816 -24.737 1.00 96.25 89 LYS A C 1
ATOM 699 O O . LYS A 1 89 ? 14.084 3.068 -23.552 1.00 96.25 89 LYS A O 1
ATOM 704 N N . ASP A 1 90 ? 13.353 2.863 -25.670 1.00 97.25 90 ASP A N 1
ATOM 705 C CA . ASP A 1 90 ? 11.971 3.269 -25.400 1.00 97.25 90 ASP A CA 1
ATOM 706 C C . ASP A 1 90 ? 11.281 2.320 -24.412 1.00 97.25 90 ASP A C 1
ATOM 708 O O . ASP A 1 90 ? 10.581 2.773 -23.503 1.00 97.25 90 ASP A O 1
ATOM 712 N N . LEU A 1 91 ? 11.540 1.012 -24.514 1.00 97.06 91 LEU A N 1
ATOM 713 C CA . LEU A 1 91 ? 11.026 0.018 -23.571 1.00 97.06 91 LEU A CA 1
ATOM 714 C C . LEU A 1 91 ? 11.538 0.263 -22.142 1.00 97.06 91 LEU A C 1
ATOM 716 O O . LEU A 1 91 ? 10.746 0.255 -21.196 1.00 97.06 91 LEU A O 1
ATOM 720 N N . PHE A 1 92 ? 12.841 0.503 -21.969 1.00 96.69 92 PHE A N 1
ATOM 721 C CA . PHE A 1 92 ? 13.424 0.790 -20.652 1.00 96.69 92 PHE A CA 1
ATOM 722 C C . PHE A 1 92 ? 12.907 2.110 -20.068 1.00 96.69 92 PHE A C 1
ATOM 724 O O . PHE A 1 92 ? 12.628 2.183 -18.868 1.00 96.69 92 PHE A O 1
ATOM 731 N N . ILE A 1 93 ? 12.720 3.136 -20.904 1.00 97.62 93 ILE A N 1
ATOM 732 C CA . ILE A 1 93 ? 12.107 4.409 -20.498 1.00 97.62 93 ILE A CA 1
ATOM 733 C C . ILE A 1 93 ? 10.654 4.187 -20.054 1.00 97.62 93 ILE A C 1
ATOM 735 O O . ILE A 1 93 ? 10.272 4.643 -18.976 1.00 97.62 93 ILE A O 1
ATOM 739 N N . ALA A 1 94 ? 9.854 3.441 -20.820 1.00 98.00 94 ALA A N 1
ATOM 740 C CA . ALA A 1 94 ? 8.469 3.130 -20.466 1.00 98.00 94 ALA A CA 1
ATOM 741 C C . ALA A 1 94 ? 8.374 2.353 -19.141 1.00 98.00 94 ALA A C 1
ATOM 743 O O . ALA A 1 94 ? 7.571 2.706 -18.275 1.00 98.00 94 ALA A O 1
ATOM 744 N N . CYS A 1 95 ? 9.237 1.351 -18.940 1.00 97.69 95 CYS A N 1
ATOM 745 C CA . CYS A 1 95 ? 9.318 0.607 -17.679 1.00 97.69 95 CYS A CA 1
ATOM 746 C C . CYS A 1 95 ? 9.694 1.519 -16.506 1.00 97.69 95 CYS A C 1
ATOM 748 O O . CYS A 1 95 ? 9.104 1.416 -15.434 1.00 97.69 95 CYS A O 1
ATOM 750 N N . THR A 1 96 ? 10.621 2.455 -16.722 1.00 97.50 96 THR A N 1
ATOM 751 C CA . THR A 1 96 ? 11.050 3.426 -15.706 1.00 97.50 96 THR A CA 1
ATOM 752 C C . THR A 1 96 ? 9.902 4.355 -15.306 1.00 97.50 96 THR A C 1
ATOM 754 O O . THR A 1 96 ? 9.729 4.635 -14.121 1.00 97.50 96 THR A O 1
ATOM 757 N N . ILE A 1 97 ? 9.081 4.809 -16.260 1.00 97.81 97 ILE A N 1
ATOM 758 C CA . ILE A 1 97 ? 7.902 5.643 -15.976 1.00 97.81 97 ILE A CA 1
ATOM 759 C C . ILE A 1 97 ? 6.862 4.858 -15.168 1.00 97.81 97 ILE A C 1
ATOM 761 O O . ILE A 1 97 ? 6.359 5.365 -14.164 1.00 97.81 97 ILE A O 1
ATOM 765 N N . LEU A 1 98 ? 6.552 3.624 -15.578 1.00 97.81 98 LEU A N 1
ATOM 766 C CA . LEU A 1 98 ? 5.591 2.771 -14.872 1.00 97.81 98 LEU A CA 1
ATOM 767 C C . LEU A 1 98 ? 6.034 2.490 -13.432 1.00 97.81 98 LEU A C 1
ATOM 769 O O . LEU A 1 98 ? 5.243 2.648 -12.500 1.00 97.81 98 LEU A O 1
ATOM 773 N N . ASP A 1 99 ? 7.303 2.132 -13.245 1.00 97.75 99 ASP A N 1
ATOM 774 C CA . ASP A 1 99 ? 7.859 1.853 -11.923 1.00 97.75 99 ASP A CA 1
ATOM 775 C C . ASP A 1 99 ? 7.947 3.124 -11.064 1.00 97.75 99 ASP A C 1
ATOM 777 O O . ASP A 1 99 ? 7.623 3.100 -9.878 1.00 97.75 99 ASP A O 1
ATOM 781 N N . SER A 1 100 ? 8.238 4.280 -11.672 1.00 97.56 100 SER A N 1
ATOM 782 C CA . SER A 1 100 ? 8.189 5.576 -10.981 1.00 97.56 100 SER A CA 1
ATOM 783 C C . SER A 1 100 ? 6.788 5.889 -10.452 1.00 97.56 100 SER A C 1
ATOM 785 O O . SER A 1 100 ? 6.642 6.290 -9.297 1.00 97.56 100 SER A O 1
ATOM 787 N N . LEU A 1 101 ? 5.736 5.682 -11.255 1.00 97.69 101 LEU A N 1
ATOM 788 C CA . LEU A 1 101 ? 4.347 5.880 -10.814 1.00 97.69 101 LEU A CA 1
ATOM 789 C C . LEU A 1 101 ? 3.984 4.945 -9.653 1.00 97.69 101 LEU A C 1
ATOM 791 O O . LEU A 1 101 ? 3.340 5.368 -8.687 1.00 97.69 101 LEU A O 1
ATOM 795 N N . TRP A 1 102 ? 4.430 3.690 -9.714 1.00 96.31 102 TRP A N 1
ATOM 796 C CA . TRP A 1 102 ? 4.243 2.740 -8.623 1.00 96.31 102 TRP A CA 1
ATOM 797 C C . TRP A 1 102 ? 4.990 3.179 -7.357 1.00 96.31 102 TRP A C 1
ATOM 799 O O . TRP A 1 102 ? 4.409 3.179 -6.264 1.00 96.31 102 TRP A O 1
ATOM 809 N N . LEU A 1 103 ? 6.235 3.634 -7.494 1.00 96.88 103 LEU A N 1
ATOM 810 C CA . LEU A 1 103 ? 7.023 4.164 -6.391 1.00 96.88 103 LEU A CA 1
ATOM 811 C C . LEU A 1 103 ? 6.322 5.360 -5.734 1.00 96.88 103 LEU A C 1
ATOM 813 O O . LEU A 1 103 ? 6.158 5.367 -4.513 1.00 96.88 103 LEU A O 1
ATOM 817 N N . PHE A 1 104 ? 5.824 6.319 -6.521 1.00 96.75 104 PHE A N 1
ATOM 818 C CA . PHE A 1 104 ? 5.057 7.458 -6.007 1.00 96.75 104 PHE A CA 1
ATOM 819 C C . PHE A 1 104 ? 3.819 7.015 -5.224 1.00 96.75 104 PHE A C 1
ATOM 821 O O . PHE A 1 104 ? 3.573 7.513 -4.123 1.00 96.75 104 PHE A O 1
ATOM 828 N N . HIS A 1 105 ? 3.065 6.044 -5.740 1.00 95.38 105 HIS A N 1
ATOM 829 C CA . HIS A 1 105 ? 1.902 5.500 -5.041 1.00 95.38 105 HIS A CA 1
ATOM 830 C C . HIS A 1 105 ? 2.285 4.817 -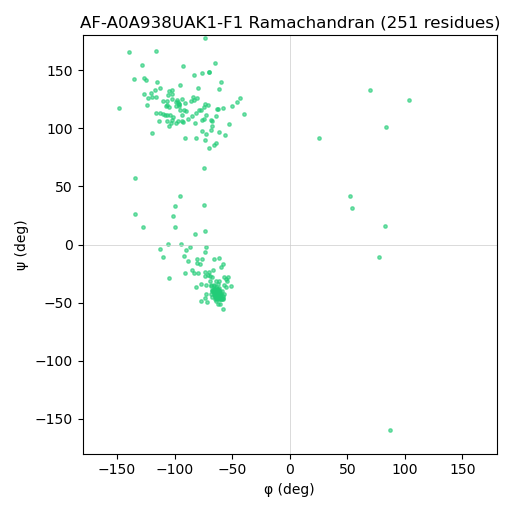3.713 1.00 95.38 105 HIS A C 1
ATOM 832 O O . HIS A 1 105 ? 1.604 4.979 -2.695 1.00 95.38 105 HIS A O 1
ATOM 838 N N . SER A 1 106 ? 3.392 4.076 -3.682 1.00 94.56 106 SER A N 1
ATOM 839 C CA . SER A 1 106 ? 3.894 3.437 -2.461 1.00 94.56 106 SER A CA 1
ATOM 840 C C . SER A 1 106 ? 4.396 4.458 -1.437 1.00 94.56 106 SER A C 1
ATOM 842 O O . SER A 1 106 ? 4.016 4.372 -0.269 1.00 94.56 106 SER A O 1
ATOM 844 N N . ILE A 1 107 ? 5.135 5.485 -1.863 1.00 94.94 107 ILE A N 1
ATOM 845 C CA . ILE A 1 107 ? 5.573 6.591 -0.996 1.00 94.94 107 ILE A CA 1
ATOM 846 C C . ILE A 1 107 ? 4.366 7.346 -0.427 1.00 94.94 107 ILE A C 1
ATOM 848 O O . ILE A 1 107 ? 4.318 7.617 0.775 1.00 94.94 107 ILE A O 1
ATOM 852 N N . TYR A 1 108 ? 3.356 7.636 -1.252 1.00 94.56 108 TYR A N 1
ATOM 853 C CA . TYR A 1 108 ? 2.133 8.303 -0.801 1.00 94.56 108 TYR A CA 1
ATOM 854 C C . TYR A 1 108 ? 1.443 7.525 0.330 1.00 94.56 108 TYR A C 1
ATOM 856 O O . TYR A 1 108 ? 1.044 8.113 1.341 1.00 94.56 108 TYR A O 1
ATOM 864 N N . ARG A 1 109 ? 1.364 6.192 0.214 1.00 91.50 109 ARG A N 1
ATOM 865 C CA . ARG A 1 109 ? 0.829 5.328 1.280 1.00 91.50 109 ARG A CA 1
ATOM 866 C C . ARG A 1 109 ? 1.667 5.420 2.555 1.00 91.50 109 ARG A C 1
ATOM 868 O O . ARG A 1 109 ? 1.096 5.615 3.626 1.00 91.50 109 ARG A O 1
ATOM 875 N N . VAL A 1 110 ? 2.996 5.360 2.460 1.00 92.38 110 VAL A N 1
ATOM 876 C CA . VAL A 1 110 ? 3.887 5.498 3.629 1.00 92.38 110 VAL A CA 1
ATOM 877 C C . VAL A 1 110 ? 3.660 6.826 4.345 1.00 92.38 110 VAL A C 1
ATOM 879 O O . VAL A 1 110 ? 3.506 6.848 5.566 1.00 92.38 110 VAL A O 1
ATOM 882 N N . ILE A 1 111 ? 3.587 7.932 3.600 1.00 91.00 111 ILE A N 1
ATOM 883 C CA . ILE A 1 111 ? 3.369 9.267 4.173 1.00 91.00 111 ILE A CA 1
ATOM 884 C C . ILE A 1 111 ? 2.016 9.325 4.889 1.00 91.00 111 ILE A C 1
ATOM 886 O O . ILE A 1 111 ? 1.947 9.792 6.028 1.00 91.00 111 ILE A O 1
ATOM 890 N N . LYS A 1 112 ? 0.958 8.790 4.268 1.00 88.75 112 LYS A N 1
ATOM 891 C CA . LYS A 1 112 ? -0.390 8.738 4.852 1.00 88.75 112 LYS A CA 1
ATOM 892 C C . LYS A 1 112 ? -0.431 7.935 6.158 1.00 88.75 112 LYS A C 1
ATOM 894 O O . LYS A 1 112 ? -1.104 8.345 7.102 1.00 88.75 112 LYS A O 1
ATOM 899 N N . PHE A 1 113 ? 0.296 6.820 6.238 1.00 86.75 113 PHE A N 1
ATOM 900 C CA . PHE A 1 113 ? 0.286 5.922 7.400 1.00 86.75 113 PHE A CA 1
ATOM 901 C C . PHE A 1 113 ? 1.402 6.180 8.423 1.00 86.75 113 PHE A C 1
ATOM 903 O O . PHE A 1 113 ? 1.443 5.521 9.464 1.00 86.75 113 PHE A O 1
ATOM 910 N N . ARG A 1 114 ? 2.272 7.176 8.200 1.00 81.06 114 ARG A N 1
ATOM 911 C CA . ARG A 1 114 ? 3.447 7.451 9.047 1.00 81.06 114 ARG A CA 1
ATOM 912 C C . ARG A 1 114 ? 3.114 7.636 10.532 1.00 81.06 114 ARG A C 1
ATOM 914 O O . ARG A 1 114 ? 3.929 7.287 11.377 1.00 81.06 114 ARG A O 1
ATOM 921 N N . ARG A 1 115 ? 1.924 8.158 10.851 1.00 78.44 115 ARG A N 1
ATOM 922 C CA . ARG A 1 115 ? 1.495 8.456 12.230 1.00 78.44 115 ARG A CA 1
ATOM 923 C C . ARG A 1 115 ? 0.806 7.297 12.965 1.00 78.44 115 ARG A C 1
ATOM 925 O O . ARG A 1 115 ? 0.668 7.391 14.174 1.00 78.44 115 ARG A O 1
ATOM 932 N N . LYS A 1 116 ? 0.374 6.233 12.274 1.00 77.25 116 LYS A N 1
ATOM 933 C CA . LYS A 1 116 ? -0.470 5.162 12.856 1.00 77.25 116 LYS A CA 1
ATOM 934 C C . LYS A 1 116 ? 0.262 3.838 13.127 1.00 77.25 116 LYS A C 1
ATOM 936 O O . LYS A 1 116 ? -0.343 2.864 13.546 1.00 77.25 116 LYS A O 1
ATOM 941 N N . GLY A 1 117 ? 1.560 3.767 12.837 1.00 76.62 117 GLY A N 1
ATOM 942 C CA . GLY A 1 117 ? 2.307 2.506 12.829 1.00 76.62 117 GLY A CA 1
ATOM 943 C C . GLY A 1 117 ? 3.175 2.240 14.054 1.00 76.62 117 GLY A C 1
ATOM 944 O O . GLY A 1 117 ? 4.189 1.567 13.876 1.00 76.62 117 GLY A O 1
ATOM 945 N N . SER A 1 118 ? 2.873 2.819 15.221 1.00 84.12 118 SER A N 1
ATOM 946 C CA . SER A 1 118 ? 3.622 2.563 16.463 1.00 84.12 118 SER A CA 1
ATOM 947 C C . SER A 1 118 ? 2.977 1.435 17.265 1.00 84.12 118 SER A C 1
ATOM 949 O O . SER A 1 118 ? 1.767 1.210 17.178 1.00 84.12 118 SER A O 1
ATOM 951 N N . VAL A 1 119 ? 3.768 0.731 18.071 1.00 86.38 119 VAL A N 1
ATOM 952 C CA . VAL A 1 119 ? 3.222 -0.245 19.029 1.00 86.38 119 VAL A CA 1
ATOM 953 C C . VAL A 1 119 ? 2.390 0.486 20.083 1.00 86.38 119 VAL A C 1
ATOM 955 O O . VAL A 1 119 ? 1.324 0.024 20.468 1.00 86.38 119 VAL A O 1
ATOM 958 N N . GLU A 1 120 ? 2.807 1.692 20.458 1.00 85.81 120 GLU A N 1
ATOM 959 C CA . GLU A 1 120 ? 2.111 2.572 21.394 1.00 85.81 120 GLU A CA 1
ATOM 960 C C . GLU A 1 120 ? 0.735 2.973 20.870 1.00 85.81 120 GLU A C 1
ATOM 962 O O . GLU A 1 120 ? -0.213 2.985 21.646 1.00 85.81 120 GLU A O 1
ATOM 967 N N . SER A 1 121 ? 0.600 3.239 19.564 1.00 83.31 121 SER A N 1
ATOM 968 C CA . SER A 1 121 ? -0.713 3.509 18.969 1.00 83.31 121 SER A CA 1
ATOM 969 C C . SER A 1 121 ? -1.604 2.272 19.013 1.00 83.31 121 SER A C 1
ATOM 971 O O . SER A 1 121 ? -2.765 2.398 19.367 1.00 83.31 121 SER A O 1
ATOM 973 N N . LEU A 1 122 ? -1.058 1.072 18.782 1.00 87.19 122 LEU A N 1
ATOM 974 C CA . LEU A 1 122 ? -1.829 -0.169 18.914 1.00 87.19 122 LEU A CA 1
ATOM 975 C C . LEU A 1 122 ? -2.261 -0.420 20.368 1.00 87.19 122 LEU A C 1
ATOM 977 O O . LEU A 1 122 ? -3.406 -0.782 20.620 1.00 87.19 122 LEU A O 1
ATOM 981 N N . ILE A 1 123 ? -1.374 -0.186 21.338 1.00 86.75 123 ILE A N 1
ATOM 982 C CA . ILE A 1 123 ? -1.709 -0.278 22.765 1.00 86.75 123 ILE A CA 1
ATOM 983 C C . ILE A 1 123 ? -2.775 0.763 23.123 1.00 86.75 123 ILE A C 1
ATOM 985 O O . ILE A 1 123 ? -3.720 0.449 23.840 1.00 86.75 123 ILE A O 1
ATOM 989 N N . GLN A 1 124 ? -2.655 1.987 22.614 1.00 85.19 124 GLN A N 1
ATOM 990 C CA . GLN A 1 124 ? -3.624 3.054 22.839 1.00 85.19 124 GLN A CA 1
ATOM 991 C C . GLN A 1 124 ? -4.993 2.723 22.223 1.00 85.19 124 GLN A C 1
ATOM 993 O O . GLN A 1 124 ? -6.008 2.912 22.893 1.00 85.19 124 GLN A O 1
ATOM 998 N N . ASP A 1 125 ? -5.026 2.163 21.014 1.00 83.00 125 ASP A N 1
ATOM 999 C CA . ASP A 1 125 ? -6.250 1.720 20.336 1.00 83.00 125 ASP A CA 1
ATOM 1000 C C . ASP A 1 125 ? -6.936 0.578 21.105 1.00 83.00 125 ASP A C 1
ATOM 1002 O O . ASP A 1 125 ? -8.164 0.540 21.220 1.00 83.00 125 ASP A O 1
ATOM 1006 N N . LEU A 1 126 ? -6.151 -0.323 21.706 1.00 86.00 126 LEU A N 1
ATOM 1007 C CA . LEU A 1 126 ? -6.661 -1.390 22.569 1.00 86.00 126 LEU A CA 1
ATOM 1008 C C . LEU A 1 126 ? -7.153 -0.872 23.931 1.00 86.00 126 LEU A C 1
ATOM 1010 O O . LEU A 1 126 ? -8.129 -1.408 24.455 1.00 86.00 126 LEU A O 1
ATOM 1014 N N . LYS A 1 127 ? -6.515 0.162 24.498 1.00 82.75 127 LYS A N 1
ATOM 1015 C CA . LYS A 1 127 ? -6.887 0.770 25.792 1.00 82.75 127 LYS A CA 1
ATOM 1016 C C . LYS A 1 127 ? -8.147 1.621 25.719 1.00 82.75 127 LYS A C 1
ATOM 1018 O O . LYS A 1 127 ? -9.000 1.535 26.594 1.00 82.75 127 LYS A O 1
ATOM 1023 N N . ILE A 1 128 ? -8.243 2.474 24.703 1.00 75.94 128 ILE A N 1
ATOM 1024 C CA . ILE A 1 128 ? -9.353 3.424 24.553 1.00 75.94 128 ILE A CA 1
ATOM 1025 C C . ILE A 1 128 ? -10.606 2.699 24.021 1.00 75.94 128 ILE A C 1
ATOM 1027 O O . ILE A 1 128 ? -11.723 3.196 24.167 1.00 75.94 128 ILE A O 1
ATOM 1031 N N . GLY A 1 129 ? -10.430 1.493 23.459 1.00 63.25 129 GLY A N 1
ATOM 1032 C CA . GLY A 1 129 ? -11.358 0.937 22.483 1.00 63.25 129 GLY A CA 1
ATOM 1033 C C . GLY A 1 129 ? -11.220 1.746 21.196 1.00 63.25 129 GLY A C 1
ATOM 1034 O O . GLY A 1 129 ? -11.162 2.973 21.255 1.00 63.25 129 GLY A O 1
ATOM 1035 N N . SER A 1 130 ? -11.105 1.088 20.039 1.00 54.06 130 SER A N 1
ATOM 1036 C CA . SER A 1 130 ? -10.861 1.779 18.765 1.00 54.06 130 SER A CA 1
ATOM 1037 C C . SER A 1 130 ? -11.747 3.033 18.653 1.00 54.06 130 SER A C 1
ATOM 1039 O O . SER A 1 130 ? -12.968 2.897 18.781 1.00 54.06 130 SER A O 1
ATOM 1041 N N . PRO A 1 131 ? -11.196 4.235 18.400 1.00 54.53 131 PRO A N 1
ATOM 1042 C CA . PRO A 1 131 ? -11.997 5.440 18.173 1.00 54.53 131 PRO A CA 1
ATOM 1043 C C . PRO A 1 131 ? -12.977 5.282 17.001 1.00 54.53 131 PRO A C 1
ATOM 1045 O O . PRO A 1 131 ? -13.945 6.025 16.893 1.00 54.53 131 PRO A O 1
ATOM 1048 N N . ASP A 1 132 ? -12.764 4.285 16.144 1.00 52.62 132 ASP A N 1
ATOM 1049 C CA . ASP A 1 132 ? -13.674 3.917 15.057 1.00 52.62 132 ASP A CA 1
ATOM 1050 C C . ASP A 1 132 ? -14.950 3.205 15.559 1.00 52.62 132 ASP A C 1
ATOM 1052 O O . ASP A 1 132 ? -15.913 3.026 14.818 1.00 52.62 132 ASP A O 1
ATOM 1056 N N . GLU A 1 133 ? -15.006 2.898 16.858 1.00 48.78 133 GLU A N 1
ATOM 1057 C CA . GLU A 1 133 ? -16.213 2.586 17.620 1.00 48.78 133 GLU A CA 1
ATOM 1058 C C . GLU A 1 133 ? -16.678 3.822 18.419 1.00 48.78 133 GLU A C 1
ATOM 1060 O O . GLU A 1 133 ? -17.275 3.709 19.491 1.00 48.78 133 GLU A O 1
ATOM 1065 N N . VAL A 1 134 ? -16.479 5.042 17.895 1.00 50.47 134 VAL A N 1
ATOM 1066 C CA . VAL A 1 134 ? -17.456 6.109 18.138 1.00 50.47 134 VAL A CA 1
ATOM 1067 C C . VAL A 1 134 ? -18.768 5.531 17.632 1.00 50.47 134 VAL A C 1
ATOM 1069 O O . VAL A 1 134 ? -19.057 5.596 16.438 1.00 50.47 134 VAL A O 1
ATOM 1072 N N . LYS A 1 135 ? -19.550 4.919 18.539 1.00 48.25 135 LYS A N 1
ATOM 1073 C CA . LYS A 1 135 ? -20.973 4.651 18.323 1.00 48.25 135 LYS A CA 1
ATOM 1074 C C . LYS A 1 135 ? -21.477 5.906 17.634 1.00 48.25 135 LYS A C 1
ATOM 1076 O O . LYS A 1 135 ? -21.388 6.964 18.271 1.00 48.25 135 LYS A O 1
ATOM 1081 N N . PRO A 1 136 ? -21.870 5.837 16.349 1.00 50.75 136 PRO A N 1
ATOM 1082 C CA . PRO A 1 136 ? -22.212 7.026 15.593 1.00 50.75 136 PRO A CA 1
ATOM 1083 C C . PRO A 1 136 ? -23.179 7.777 16.468 1.00 50.75 136 PRO A C 1
ATOM 1085 O O . PRO A 1 136 ? -24.151 7.181 16.937 1.00 50.75 136 PRO A O 1
ATOM 1088 N N . LYS A 1 137 ? -22.790 9.002 16.836 1.00 49.81 137 LYS A N 1
ATOM 1089 C CA . LYS A 1 137 ? -23.491 9.784 17.843 1.00 49.81 137 LYS A CA 1
ATOM 1090 C C . LYS A 1 137 ? -24.939 9.804 17.390 1.00 49.81 137 LYS A C 1
ATOM 1092 O O . LYS A 1 137 ? -25.250 10.456 16.399 1.00 49.81 137 LYS A O 1
ATOM 1097 N N . MET A 1 138 ? -25.777 9.002 18.043 1.00 54.69 138 MET A N 1
ATOM 1098 C CA . MET A 1 138 ? -27.177 8.874 17.684 1.00 54.69 138 MET A CA 1
ATOM 1099 C C . MET A 1 138 ? -27.775 10.217 18.040 1.00 54.69 138 MET A C 1
ATOM 1101 O O . MET A 1 138 ? -27.980 10.536 19.210 1.00 54.69 138 MET A O 1
ATOM 1105 N N . ILE A 1 139 ? -27.924 11.064 17.028 1.00 62.06 139 ILE A N 1
ATOM 1106 C CA . ILE A 1 139 ? -28.595 12.337 17.184 1.00 62.06 139 ILE A CA 1
ATOM 1107 C C . ILE A 1 139 ? -30.072 11.988 17.104 1.00 62.06 139 ILE A C 1
ATOM 1109 O O . ILE A 1 139 ? -30.650 11.893 16.025 1.00 62.06 139 ILE A O 1
ATOM 1113 N N . GLU A 1 140 ? -30.663 11.732 18.265 1.00 65.38 140 GLU A N 1
ATOM 1114 C CA . GLU A 1 140 ? -32.109 11.659 18.393 1.00 65.38 140 GLU A CA 1
ATOM 1115 C C . GLU A 1 140 ? -32.623 13.096 18.517 1.00 65.38 140 GLU A C 1
ATOM 1117 O O . GLU A 1 140 ? -32.296 13.805 19.472 1.00 65.38 140 GLU A O 1
ATOM 1122 N N . LYS A 1 141 ? -33.363 13.567 17.510 1.00 69.88 141 LYS A N 1
ATOM 1123 C CA . LYS A 1 141 ? -34.050 14.858 17.573 1.00 69.88 141 LYS A CA 1
ATOM 1124 C C . LYS A 1 141 ? -35.548 14.626 17.495 1.00 69.88 141 LYS A C 1
ATOM 1126 O O . LYS A 1 141 ? -36.054 14.010 16.562 1.00 69.88 141 LYS A O 1
ATOM 1131 N N . TYR A 1 142 ? -36.240 15.189 18.472 1.00 63.22 142 TYR A N 1
ATOM 1132 C CA . TYR A 1 142 ? -37.689 15.274 18.496 1.00 63.22 142 TYR A CA 1
ATOM 1133 C C . TYR A 1 142 ? -38.072 16.588 17.826 1.00 63.22 142 TYR A C 1
ATOM 1135 O O . TYR A 1 142 ? -37.615 17.652 18.249 1.00 63.22 142 TYR A O 1
ATOM 1143 N N . ILE A 1 143 ? -38.862 16.516 16.759 1.00 70.12 143 ILE A N 1
ATOM 1144 C CA . ILE A 1 143 ? -39.415 17.705 16.117 1.00 70.12 143 ILE A CA 1
ATOM 1145 C C . ILE A 1 143 ? -40.888 17.734 16.490 1.00 70.12 143 ILE A C 1
ATOM 1147 O O . ILE A 1 143 ? -41.659 16.871 16.069 1.00 70.12 143 ILE A O 1
ATOM 1151 N N . ASP A 1 144 ? -41.254 18.713 17.312 1.00 66.94 144 ASP A N 1
ATOM 1152 C CA . ASP A 1 144 ? -42.655 19.014 17.561 1.00 66.94 144 ASP A CA 1
ATOM 1153 C C . ASP A 1 144 ? -43.209 19.695 16.315 1.00 66.94 144 ASP A C 1
ATOM 1155 O O . ASP A 1 144 ? -42.666 20.706 15.849 1.00 66.94 144 ASP A O 1
ATOM 1159 N N . ILE A 1 145 ? -44.229 19.093 15.720 1.00 61.88 145 ILE A N 1
ATOM 1160 C CA . ILE A 1 145 ? -44.811 19.600 14.491 1.00 61.88 145 ILE A CA 1
ATOM 1161 C C . ILE A 1 145 ? -46.138 20.230 14.866 1.00 61.88 145 ILE A C 1
ATOM 1163 O O . ILE A 1 145 ? -46.956 19.621 15.534 1.00 61.88 145 ILE A O 1
ATOM 1167 N N . SER A 1 146 ? -46.373 21.469 14.451 1.00 54.09 146 SER A N 1
ATOM 1168 C CA . SER A 1 146 ? -47.692 22.092 14.603 1.00 54.09 146 SER A CA 1
ATOM 1169 C C . SER A 1 146 ? -48.739 21.336 13.747 1.00 54.09 146 SER A C 1
ATOM 1171 O O . SER A 1 146 ? -48.358 20.693 12.768 1.00 54.09 146 SER A O 1
ATOM 1173 N N . PRO A 1 147 ? -50.050 21.379 14.055 1.00 53.25 147 PRO A N 1
ATOM 1174 C CA . PRO A 1 147 ? -51.053 20.386 13.620 1.00 53.25 147 PRO A CA 1
ATOM 1175 C C . PRO A 1 147 ? -51.498 20.434 12.147 1.00 53.25 147 PRO A C 1
ATOM 1177 O O . PRO A 1 147 ? -52.650 20.151 11.832 1.00 53.25 147 PRO A O 1
ATOM 1180 N N . LYS A 1 148 ? -50.613 20.782 11.208 1.00 57.12 148 LYS A N 1
ATOM 1181 C CA . LYS A 1 148 ? -50.949 20.895 9.778 1.00 57.12 148 LYS A CA 1
ATOM 1182 C C . LYS A 1 148 ? -49.944 20.246 8.823 1.00 57.12 148 LYS A C 1
ATOM 1184 O O . LYS A 1 148 ? -49.870 20.652 7.665 1.00 57.12 148 LYS A O 1
ATOM 1189 N N . VAL A 1 149 ? -49.186 19.233 9.246 1.00 61.94 149 VAL A N 1
ATOM 1190 C CA . VAL A 1 149 ? -48.346 18.489 8.290 1.00 61.94 149 VAL A CA 1
ATOM 1191 C C . VAL A 1 149 ? -49.158 17.394 7.610 1.00 61.94 149 VAL A C 1
ATOM 1193 O O . VAL A 1 149 ? -49.563 16.403 8.211 1.00 61.94 149 VAL A O 1
ATOM 1196 N N . ASN A 1 150 ? -49.401 17.600 6.316 1.00 65.69 150 ASN A N 1
ATOM 1197 C CA . ASN A 1 150 ? -50.024 16.615 5.447 1.00 65.69 150 ASN A CA 1
ATOM 1198 C C . ASN A 1 150 ? -49.018 15.487 5.164 1.00 65.69 150 ASN A C 1
ATOM 1200 O O . ASN A 1 150 ? -48.029 15.691 4.460 1.00 65.69 150 ASN A O 1
ATOM 1204 N N . ILE A 1 151 ? -49.286 14.294 5.697 1.00 61.09 151 ILE A N 1
ATOM 1205 C CA . ILE A 1 151 ? -48.443 13.093 5.564 1.00 61.09 151 ILE A CA 1
ATOM 1206 C C . ILE A 1 151 ? -48.172 12.749 4.088 1.00 61.09 151 ILE A C 1
ATOM 1208 O O . ILE A 1 151 ? -47.089 12.265 3.761 1.00 61.09 151 ILE A O 1
ATOM 1212 N N . GLY A 1 152 ? -49.096 13.078 3.175 1.00 65.50 152 GLY A N 1
ATOM 1213 C CA . GLY A 1 152 ? -48.899 12.911 1.732 1.00 65.50 152 GLY A CA 1
ATOM 1214 C C . GLY A 1 152 ? -47.686 13.686 1.199 1.00 65.50 152 GLY A C 1
ATOM 1215 O O . GLY A 1 152 ? -46.889 13.125 0.442 1.00 65.50 152 GLY A O 1
ATOM 1216 N N . ARG A 1 153 ? -47.466 14.920 1.685 1.00 66.56 153 ARG A N 1
ATOM 1217 C CA . ARG A 1 153 ? -46.320 15.765 1.291 1.00 66.56 153 ARG A CA 1
ATOM 1218 C C . ARG A 1 153 ? -44.986 15.225 1.802 1.00 66.56 153 ARG A C 1
ATOM 1220 O O . ARG A 1 153 ? -43.975 15.449 1.150 1.00 66.56 153 ARG A O 1
ATOM 1227 N N . VAL A 1 154 ? -44.954 14.484 2.914 1.00 66.88 154 VAL A N 1
ATOM 1228 C CA . VAL A 1 154 ? -43.697 13.923 3.457 1.00 66.88 154 VAL A CA 1
ATOM 1229 C C . VAL A 1 154 ? -43.055 12.967 2.450 1.00 66.88 154 VAL A C 1
ATOM 1231 O O . VAL A 1 154 ? -41.848 13.023 2.218 1.00 66.88 154 VAL A O 1
ATOM 1234 N N . SER A 1 155 ? -43.865 12.136 1.787 1.00 67.00 155 SER A N 1
ATOM 1235 C CA . SER A 1 155 ? -43.375 11.217 0.754 1.00 67.00 155 SER A CA 1
ATOM 1236 C C . SER A 1 155 ? -42.837 11.947 -0.487 1.00 67.00 155 SER A C 1
ATOM 1238 O O . SER A 1 155 ? -41.838 11.521 -1.066 1.00 67.00 155 SER A O 1
ATOM 1240 N N . GLU A 1 156 ? -43.450 13.069 -0.873 1.00 68.19 156 GLU A N 1
ATOM 1241 C CA . GLU A 1 156 ? -43.017 13.895 -2.006 1.00 68.19 156 GLU A CA 1
ATOM 1242 C C . GLU A 1 156 ? -41.739 14.675 -1.689 1.00 68.19 156 GLU A C 1
ATOM 1244 O O . GLU A 1 156 ? -40.809 14.690 -2.492 1.00 68.19 156 GLU A O 1
ATOM 1249 N N . ILE A 1 157 ? -41.646 15.257 -0.492 1.00 68.38 157 ILE A N 1
ATOM 1250 C CA . ILE A 1 157 ? -40.463 15.985 -0.019 1.00 68.38 157 ILE A CA 1
ATOM 1251 C C . ILE A 1 157 ? -39.244 15.054 0.021 1.00 68.38 157 ILE A C 1
ATOM 1253 O O . ILE A 1 157 ? -38.162 15.433 -0.434 1.00 68.38 157 ILE A O 1
ATOM 1257 N N . LEU A 1 158 ? -39.416 13.813 0.492 1.00 65.56 158 LEU A N 1
ATOM 1258 C CA . LEU A 1 158 ? -38.348 12.809 0.484 1.00 65.56 158 LEU A CA 1
ATOM 1259 C C . LEU A 1 158 ? -37.902 12.445 -0.941 1.00 65.56 158 LEU A C 1
ATOM 1261 O O . LEU A 1 158 ? -36.703 12.305 -1.174 1.00 65.56 158 LEU A O 1
ATOM 1265 N N . LYS A 1 159 ? -38.828 12.359 -1.906 1.00 67.00 159 LYS A N 1
ATOM 1266 C CA . LYS A 1 159 ? -38.496 12.132 -3.326 1.00 67.00 159 LYS A CA 1
ATOM 1267 C C . LYS A 1 159 ? -37.733 13.307 -3.943 1.00 67.00 159 LYS A C 1
ATOM 1269 O O . LYS A 1 159 ? -36.797 13.078 -4.702 1.00 67.00 159 LYS A O 1
ATOM 1274 N N . ILE A 1 160 ? -38.102 14.544 -3.603 1.00 68.69 160 ILE A N 1
ATOM 1275 C CA . ILE A 1 160 ? -37.442 15.762 -4.103 1.00 68.69 160 ILE A CA 1
ATOM 1276 C C . ILE A 1 160 ? -36.018 15.885 -3.556 1.00 68.69 160 ILE A C 1
ATOM 1278 O O . ILE A 1 160 ? -35.112 16.276 -4.286 1.00 68.69 160 ILE A O 1
ATOM 1282 N N . MET A 1 161 ? -35.802 15.558 -2.280 1.00 59.94 161 MET A N 1
ATOM 1283 C CA . MET A 1 161 ? -34.467 15.652 -1.683 1.00 59.94 161 MET A CA 1
ATOM 1284 C C . MET A 1 161 ? -33.513 14.555 -2.148 1.00 59.94 161 MET A C 1
ATOM 1286 O O . MET A 1 161 ? -32.304 14.771 -2.146 1.00 59.94 161 MET A O 1
ATOM 1290 N N . TYR A 1 162 ? -34.040 13.395 -2.540 1.00 66.81 162 TYR A N 1
ATOM 1291 C CA . TYR A 1 162 ? -33.242 12.200 -2.810 1.00 66.81 162 TYR A CA 1
ATOM 1292 C C . TYR A 1 162 ? -33.660 11.507 -4.116 1.00 66.81 162 TYR A C 1
ATOM 1294 O O . TYR A 1 162 ? -33.977 10.314 -4.100 1.00 66.81 162 TYR A O 1
ATOM 1302 N N . PRO A 1 163 ? -33.631 12.208 -5.268 1.00 63.41 163 PRO A N 1
ATOM 1303 C CA . PRO A 1 163 ? -34.065 11.640 -6.549 1.00 63.41 163 PRO A CA 1
ATOM 1304 C C . PRO A 1 163 ? -33.213 10.427 -6.963 1.00 63.41 163 PRO A C 1
ATOM 1306 O O . PRO A 1 163 ? -33.701 9.466 -7.560 1.00 63.41 163 PRO A O 1
ATOM 1309 N N . GLU A 1 164 ? -31.942 10.443 -6.564 1.00 50.16 164 GLU A N 1
ATOM 1310 C CA . GLU A 1 164 ? -30.926 9.416 -6.810 1.00 50.16 164 GLU A CA 1
ATOM 1311 C C . GLU A 1 164 ? -31.057 8.154 -5.935 1.00 50.16 164 GLU A C 1
ATOM 1313 O O . GLU A 1 164 ? -30.457 7.129 -6.252 1.00 50.16 164 GLU A O 1
ATOM 1318 N N . TYR A 1 165 ? -31.881 8.183 -4.880 1.00 53.47 165 TYR A N 1
ATOM 1319 C CA . TYR A 1 165 ? -32.108 7.047 -3.969 1.00 53.47 165 TYR A CA 1
ATOM 1320 C C . TYR A 1 165 ? -33.406 6.281 -4.291 1.00 53.47 165 TYR A C 1
ATOM 1322 O O . TYR A 1 165 ? -33.877 5.466 -3.500 1.00 53.47 165 TYR A O 1
ATOM 1330 N N . SER A 1 166 ? -33.980 6.508 -5.476 1.00 49.12 166 SER A N 1
ATOM 1331 C CA . SER A 1 166 ? -35.178 5.819 -5.982 1.00 49.12 166 SER A CA 1
ATOM 1332 C C . SER A 1 166 ? -34.938 4.359 -6.416 1.00 49.12 166 SER A C 1
ATOM 1334 O O . SER A 1 166 ? -35.891 3.661 -6.772 1.00 49.12 166 SER A O 1
ATOM 1336 N N . LEU A 1 167 ? -33.695 3.863 -6.343 1.00 38.00 167 LEU A N 1
ATOM 1337 C CA . LEU A 1 167 ? -33.329 2.493 -6.709 1.00 38.00 167 LEU A CA 1
ATOM 1338 C C . LEU A 1 167 ? -32.868 1.640 -5.513 1.00 38.00 167 LEU A C 1
ATOM 1340 O O . LEU A 1 167 ? -31.712 1.694 -5.104 1.00 38.00 167 LEU A O 1
ATOM 1344 N N . GLY A 1 168 ? -33.745 0.717 -5.106 1.00 38.66 168 GLY A N 1
ATOM 1345 C CA . GLY A 1 168 ? -33.358 -0.685 -4.917 1.00 38.66 168 GLY A CA 1
ATOM 1346 C C . GLY A 1 168 ? -33.143 -1.210 -3.490 1.00 38.66 168 GLY A C 1
ATOM 1347 O O . GLY A 1 168 ? -32.236 -0.794 -2.781 1.00 38.66 168 GLY A O 1
ATOM 1348 N N . TYR A 1 169 ? -33.892 -2.287 -3.211 1.00 37.28 169 TYR A N 1
ATOM 1349 C CA . TYR A 1 169 ? -33.688 -3.363 -2.225 1.00 37.28 169 TYR A CA 1
ATOM 1350 C C . TYR A 1 169 ? -34.139 -3.128 -0.775 1.00 37.28 169 TYR A C 1
ATOM 1352 O O . TYR A 1 169 ? -33.415 -2.618 0.073 1.00 37.28 169 TYR A O 1
ATOM 1360 N N . THR A 1 170 ? -35.303 -3.690 -0.445 1.00 36.66 170 THR A N 1
ATOM 1361 C CA . THR A 1 170 ? -35.699 -4.019 0.930 1.00 36.66 170 THR A CA 1
ATOM 1362 C C . THR A 1 170 ? -35.307 -5.465 1.237 1.00 36.66 170 THR A C 1
ATOM 1364 O O . THR A 1 170 ? -35.962 -6.397 0.770 1.00 36.66 170 THR A O 1
ATOM 1367 N N . LYS A 1 171 ? -34.254 -5.681 2.033 1.00 36.78 171 LYS A N 1
ATOM 1368 C CA . LYS A 1 171 ? -34.008 -6.983 2.673 1.00 36.78 171 LYS A CA 1
ATOM 1369 C C . LYS A 1 171 ? -34.671 -6.963 4.051 1.00 36.78 171 LYS A C 1
ATOM 1371 O O . LYS A 1 171 ? -34.311 -6.155 4.902 1.00 36.78 171 LYS A O 1
ATOM 1376 N N . LEU A 1 172 ? -35.675 -7.819 4.229 1.00 38.59 172 LEU A N 1
ATOM 1377 C CA . LEU A 1 172 ? -36.476 -7.949 5.446 1.00 38.59 172 LEU A CA 1
ATOM 1378 C C . LEU A 1 172 ? -35.599 -8.398 6.627 1.00 38.59 172 LEU A C 1
ATOM 1380 O O . LEU A 1 172 ? -35.063 -9.503 6.619 1.00 38.59 172 LEU A O 1
ATOM 1384 N N . LEU A 1 173 ? -35.471 -7.552 7.650 1.00 37.09 173 LEU A N 1
ATOM 1385 C CA . LEU A 1 173 ? -35.002 -7.960 8.975 1.00 37.09 173 LEU A CA 1
ATOM 1386 C C . LEU A 1 173 ? -36.232 -8.210 9.855 1.00 37.09 173 LEU A C 1
ATOM 1388 O O . LEU A 1 173 ? -37.048 -7.312 10.049 1.00 37.09 173 LEU A O 1
ATOM 1392 N N . SER A 1 174 ? -36.360 -9.435 10.366 1.00 36.06 174 SER A N 1
ATOM 1393 C CA . SER A 1 174 ? -37.428 -9.846 11.286 1.00 36.06 174 SER A CA 1
ATOM 1394 C C . SER A 1 174 ? -37.372 -9.040 12.595 1.00 36.06 174 SER A C 1
ATOM 1396 O O . SER A 1 174 ? -36.287 -8.922 13.176 1.00 36.06 174 SER A O 1
ATOM 1398 N N . PRO A 1 175 ? -38.496 -8.510 13.113 1.00 39.09 175 PRO A N 1
ATOM 1399 C CA . PRO A 1 175 ? -38.520 -7.877 14.426 1.00 39.09 175 PRO A CA 1
ATOM 1400 C C . PRO A 1 175 ? -38.345 -8.908 15.556 1.00 39.09 175 PRO A C 1
ATOM 1402 O O . PRO A 1 175 ? -38.789 -10.049 15.459 1.00 39.09 175 PRO A O 1
ATOM 1405 N N . LYS A 1 176 ? -37.713 -8.475 16.656 1.00 37.84 176 LYS A N 1
ATOM 1406 C CA . LYS A 1 176 ? -37.535 -9.222 17.922 1.00 37.84 176 LYS A CA 1
ATOM 1407 C C . LYS A 1 176 ? -38.761 -9.159 18.859 1.00 37.84 176 LYS A C 1
ATOM 1409 O O . LYS A 1 176 ? -38.653 -9.556 20.015 1.00 37.84 176 LYS A O 1
ATOM 1414 N N . ALA A 1 177 ? -39.903 -8.636 18.408 1.00 43.50 177 ALA A N 1
ATOM 1415 C CA . ALA A 1 177 ? -41.111 -8.530 19.228 1.00 43.50 177 ALA A CA 1
ATOM 1416 C C . ALA A 1 177 ? -42.042 -9.729 18.950 1.00 43.50 177 ALA A C 1
ATOM 1418 O O . ALA A 1 177 ? -42.457 -9.890 17.804 1.00 43.50 177 ALA A O 1
ATOM 1419 N N . PRO A 1 178 ? -42.387 -10.556 19.956 1.00 38.69 178 PRO A N 1
ATOM 1420 C CA . PRO A 1 178 ? -43.028 -11.859 19.739 1.00 38.69 178 PRO A CA 1
ATOM 1421 C C . PRO A 1 178 ? -44.448 -11.814 19.143 1.00 38.69 178 PRO A C 1
ATOM 1423 O O . PRO A 1 178 ? -44.917 -12.842 18.672 1.00 38.69 178 PRO A O 1
ATOM 1426 N N . ASN A 1 179 ? -45.111 -10.647 19.100 1.00 45.34 179 ASN A N 1
ATOM 1427 C CA . ASN A 1 179 ? -46.530 -10.533 18.723 1.00 45.34 179 ASN A CA 1
ATOM 1428 C C . ASN A 1 179 ? -46.817 -9.511 17.600 1.00 45.34 179 ASN A C 1
ATOM 1430 O O . ASN A 1 179 ? -47.961 -9.098 17.428 1.00 45.34 179 ASN A O 1
ATOM 1434 N N . ALA A 1 180 ? -45.808 -9.048 16.855 1.00 47.19 180 ALA A N 1
ATOM 1435 C CA . ALA A 1 180 ? -46.030 -8.062 15.793 1.00 47.19 180 ALA A CA 1
ATOM 1436 C C . ALA A 1 180 ? -46.624 -8.724 14.532 1.00 47.19 180 ALA A C 1
ATOM 1438 O O . ALA A 1 180 ? -45.954 -9.529 13.885 1.00 47.19 180 ALA A O 1
ATOM 1439 N N . GLN A 1 181 ? -47.858 -8.367 14.156 1.00 43.75 181 GLN A N 1
ATOM 1440 C CA . GLN A 1 181 ? -48.413 -8.696 12.837 1.00 43.75 181 GLN A CA 1
ATOM 1441 C C . GLN A 1 181 ? -47.889 -7.700 11.795 1.00 43.75 181 GLN A C 1
ATOM 1443 O O . GLN A 1 181 ? -47.984 -6.487 11.978 1.00 43.75 181 GLN A O 1
ATOM 1448 N N . ILE A 1 182 ? -47.306 -8.223 10.715 1.00 48.81 182 ILE A N 1
ATOM 1449 C CA . ILE A 1 182 ? -46.755 -7.432 9.611 1.00 48.81 182 ILE A CA 1
ATOM 1450 C C . ILE A 1 182 ? -47.757 -7.475 8.457 1.00 48.81 182 ILE A C 1
ATOM 1452 O O . ILE A 1 182 ? -47.854 -8.486 7.764 1.00 48.81 182 ILE A O 1
ATOM 1456 N N . GLU A 1 183 ? -48.463 -6.374 8.210 1.00 44.72 183 GLU A N 1
ATOM 1457 C CA . GLU A 1 183 ? -49.171 -6.167 6.943 1.00 44.72 183 GLU A CA 1
ATOM 1458 C C . GLU A 1 183 ? -48.230 -5.444 5.975 1.00 44.72 183 GLU A C 1
ATOM 1460 O O . GLU A 1 183 ? -48.100 -4.219 5.979 1.00 44.72 183 GLU A O 1
ATOM 1465 N N . GLY A 1 184 ? -47.495 -6.225 5.184 1.00 44.84 184 GLY A N 1
ATOM 1466 C CA . GLY A 1 184 ? -46.597 -5.707 4.159 1.00 44.84 184 GLY A CA 1
ATOM 1467 C C . GLY A 1 184 ? -47.297 -5.629 2.808 1.00 44.84 184 GLY A C 1
ATOM 1468 O O . GLY A 1 184 ? -47.463 -6.650 2.148 1.00 44.84 184 GLY A O 1
ATOM 1469 N N . HIS A 1 185 ? -47.639 -4.424 2.355 1.00 41.78 185 HIS A N 1
ATOM 1470 C CA . HIS A 1 185 ? -47.976 -4.188 0.951 1.00 41.78 185 HIS A CA 1
ATOM 1471 C C . HIS A 1 185 ? -46.754 -3.618 0.229 1.00 41.78 185 HIS A C 1
ATOM 1473 O O . HIS A 1 185 ? -46.396 -2.453 0.391 1.00 41.78 185 HIS A O 1
ATOM 1479 N N . SER A 1 186 ? -46.096 -4.461 -0.568 1.00 40.59 186 SER A N 1
ATOM 1480 C CA . SER A 1 186 ? -45.056 -4.038 -1.504 1.00 40.59 186 SER A CA 1
ATOM 1481 C C . SER A 1 186 ? -45.710 -3.674 -2.835 1.00 40.59 186 SER A C 1
ATOM 1483 O O . SER A 1 186 ? -46.160 -4.546 -3.573 1.00 40.59 186 SER A O 1
ATOM 1485 N N . HIS A 1 187 ? -45.754 -2.381 -3.147 1.00 33.88 187 HIS A N 1
ATOM 1486 C CA . HIS A 1 187 ? -46.002 -1.890 -4.501 1.00 33.88 187 HIS A CA 1
ATOM 1487 C C . HIS A 1 187 ? -44.782 -1.067 -4.938 1.00 33.88 187 HIS A C 1
ATOM 1489 O O . HIS A 1 187 ? -44.660 0.111 -4.615 1.00 33.88 187 HIS A O 1
ATOM 1495 N N . GLY A 1 188 ? -43.854 -1.703 -5.660 1.00 47.62 188 GLY A N 1
ATOM 1496 C CA . GLY A 1 188 ? -42.669 -1.050 -6.235 1.00 47.62 188 GLY A CA 1
ATOM 1497 C C . GLY A 1 188 ? -41.438 -0.965 -5.317 1.00 47.62 188 GLY A C 1
ATOM 1498 O O . GLY A 1 188 ? -41.287 -1.731 -4.369 1.00 47.62 188 GLY A O 1
ATOM 1499 N N . THR A 1 189 ? -40.522 -0.041 -5.636 1.00 4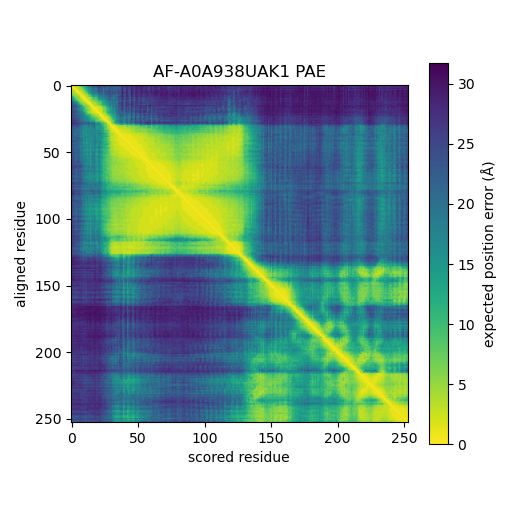2.06 189 THR A N 1
ATOM 1500 C CA . THR A 1 189 ? -39.168 0.124 -5.054 1.00 42.06 189 THR A CA 1
ATOM 1501 C C . THR A 1 189 ? -39.126 0.708 -3.632 1.00 42.06 189 THR A C 1
ATOM 1503 O O . THR A 1 189 ? -38.050 1.048 -3.140 1.00 42.06 189 THR A O 1
ATOM 1506 N N . HIS A 1 190 ? -40.266 0.795 -2.941 1.00 44.50 190 HIS A N 1
ATOM 1507 C CA . HIS A 1 190 ? -40.383 1.327 -1.584 1.00 44.50 190 HIS A CA 1
ATOM 1508 C C . HIS A 1 190 ? -41.011 0.284 -0.652 1.00 44.50 190 HIS A C 1
ATOM 1510 O O . HIS A 1 190 ? -42.095 -0.227 -0.925 1.00 44.50 190 HIS A O 1
ATOM 1516 N N . GLY A 1 191 ? -40.338 -0.028 0.457 1.00 45.44 191 GLY A N 1
ATOM 1517 C CA .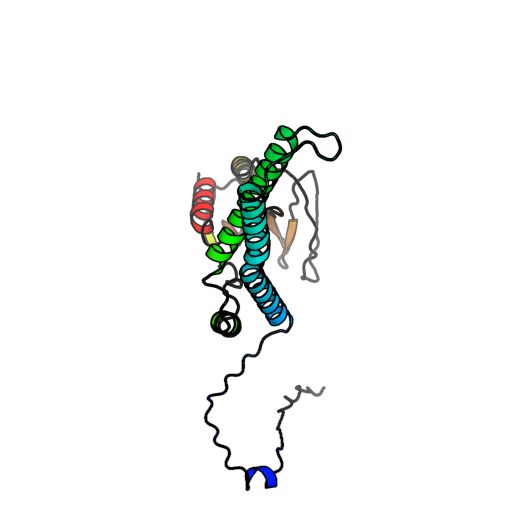 GLY A 1 191 ? -40.924 -0.806 1.548 1.00 45.44 191 GLY A CA 1
ATOM 1518 C C . GLY A 1 191 ? -41.382 0.124 2.654 1.00 45.44 191 GLY A C 1
ATOM 1519 O O . GLY A 1 191 ? -40.563 0.825 3.245 1.00 45.44 191 GLY A O 1
ATOM 1520 N N . TYR A 1 192 ? -42.676 0.109 2.944 1.00 50.75 192 TYR A N 1
ATOM 1521 C CA . TYR A 1 192 ? -43.228 0.723 4.142 1.00 50.75 192 TYR A CA 1
ATOM 1522 C C . TYR A 1 192 ? -43.576 -0.393 5.116 1.00 50.75 192 TYR A C 1
ATOM 1524 O O . TYR A 1 192 ? -44.182 -1.392 4.727 1.00 50.75 192 TYR A O 1
ATOM 1532 N N . PHE A 1 193 ? -43.165 -0.241 6.372 1.00 50.19 193 PHE A N 1
ATOM 1533 C CA . PHE A 1 193 ? -43.546 -1.167 7.426 1.00 50.19 193 PHE A CA 1
ATOM 1534 C C . PHE A 1 193 ? -44.614 -0.499 8.273 1.00 50.19 193 PHE A C 1
ATOM 1536 O O . PHE A 1 193 ? -44.342 0.474 8.978 1.00 50.19 193 PHE A O 1
ATOM 1543 N N . ASN A 1 194 ? -45.823 -1.043 8.185 1.00 51.50 194 ASN A N 1
ATOM 1544 C CA . ASN A 1 194 ? -46.847 -0.808 9.180 1.00 51.50 194 ASN A CA 1
ATOM 1545 C C . ASN A 1 194 ? -46.617 -1.831 10.281 1.00 51.50 194 ASN A C 1
ATOM 1547 O O . ASN A 1 194 ? -46.599 -3.035 10.017 1.00 51.50 194 ASN A O 1
ATOM 1551 N N . TRP A 1 195 ? -46.444 -1.367 11.508 1.00 55.50 195 TRP A N 1
ATOM 1552 C CA . TRP A 1 195 ? -46.639 -2.239 12.651 1.00 55.50 195 TRP A CA 1
ATOM 1553 C C . TRP A 1 195 ? -47.645 -1.599 13.590 1.00 55.50 195 TRP A C 1
ATOM 1555 O O . TRP A 1 195 ? -47.670 -0.381 13.787 1.00 55.50 195 TRP A O 1
ATOM 1565 N N . LEU A 1 196 ? -48.483 -2.456 14.155 1.00 50.38 196 LEU A N 1
ATOM 1566 C CA . LEU A 1 196 ? -49.311 -2.110 15.291 1.00 50.38 196 LEU A CA 1
ATOM 1567 C C . LEU A 1 196 ? -48.447 -2.303 16.531 1.00 50.38 196 LEU A C 1
ATOM 1569 O O . LEU A 1 196 ? -47.806 -3.348 16.688 1.00 50.38 196 LEU A O 1
ATOM 1573 N N . ASP A 1 197 ? -48.353 -1.287 17.379 1.00 58.94 197 ASP A N 1
ATOM 1574 C CA . ASP A 1 197 ? -47.770 -1.514 18.697 1.00 58.94 197 ASP A CA 1
ATOM 1575 C C . ASP A 1 197 ? -48.755 -2.286 19.596 1.00 58.94 197 ASP A C 1
ATOM 1577 O O . ASP A 1 197 ? -49.876 -2.611 19.200 1.00 58.94 197 ASP A O 1
ATOM 1581 N N . GLN A 1 198 ? -48.340 -2.604 20.823 1.00 52.41 198 GLN A N 1
ATOM 1582 C CA . GLN A 1 198 ? -49.168 -3.363 21.770 1.00 52.41 198 GLN A CA 1
ATOM 1583 C C . GLN A 1 198 ? -50.482 -2.655 22.154 1.00 52.41 198 GLN A C 1
ATOM 1585 O O . GLN A 1 198 ? -51.346 -3.290 22.751 1.00 52.41 198 GLN A O 1
ATOM 1590 N N . THR A 1 199 ? -50.646 -1.373 21.811 1.00 61.22 199 THR A N 1
ATOM 1591 C CA . THR A 1 199 ? -51.871 -0.596 22.044 1.00 61.22 199 THR A CA 1
ATOM 1592 C C . THR A 1 199 ? -52.863 -0.679 20.875 1.00 61.22 199 THR A C 1
ATOM 1594 O O . THR A 1 199 ? -53.990 -0.208 20.996 1.00 61.22 199 THR A O 1
ATOM 1597 N N . GLY A 1 200 ? -52.491 -1.336 19.766 1.00 57.84 200 GLY A N 1
ATOM 1598 C CA . GLY A 1 200 ? -53.314 -1.430 18.555 1.00 57.84 200 GLY A CA 1
ATOM 1599 C C . GLY A 1 200 ? -53.192 -0.209 17.639 1.00 57.84 200 GLY A C 1
ATOM 1600 O O . GLY A 1 200 ? -54.016 -0.024 16.743 1.00 57.84 200 GLY A O 1
ATOM 1601 N N . GLU A 1 201 ? -52.170 0.624 17.838 1.00 60.69 201 GLU A N 1
ATOM 1602 C CA . GLU A 1 201 ? -51.995 1.877 17.107 1.00 60.69 201 GLU A CA 1
ATOM 1603 C C . GLU A 1 201 ? -51.076 1.730 15.894 1.00 60.69 201 GLU A C 1
ATOM 1605 O O . GLU A 1 201 ? -50.015 1.105 15.954 1.00 60.69 201 GLU A O 1
ATOM 1610 N N . LYS A 1 202 ? -51.471 2.355 14.777 1.00 54.97 202 LYS A N 1
ATOM 1611 C CA . LYS A 1 202 ? -50.699 2.350 13.529 1.00 54.97 202 LYS A CA 1
ATOM 1612 C C . LYS A 1 202 ? -49.488 3.270 13.657 1.00 54.97 202 LYS A C 1
ATOM 1614 O O . LYS A 1 202 ? -49.630 4.491 13.604 1.00 54.97 202 LYS A O 1
ATOM 1619 N N . LYS A 1 203 ? -48.295 2.683 13.755 1.00 61.16 203 LYS A N 1
ATOM 1620 C CA . LYS A 1 203 ? -47.021 3.397 13.621 1.00 61.16 203 LYS A CA 1
ATOM 1621 C C . LYS A 1 203 ? -46.432 3.128 12.243 1.00 61.16 203 LYS A C 1
ATOM 1623 O O . LYS A 1 203 ? -46.307 1.981 11.815 1.00 61.16 203 LYS A O 1
ATOM 1628 N N . TYR A 1 204 ? -46.064 4.206 11.559 1.00 62.56 204 TYR A N 1
ATOM 1629 C CA . TYR A 1 204 ? -45.396 4.148 10.263 1.00 62.56 204 TYR A CA 1
ATOM 1630 C C . TYR A 1 204 ? -43.902 4.342 10.474 1.00 62.56 204 TYR A C 1
ATOM 1632 O O . TYR A 1 204 ? -43.497 5.365 11.027 1.00 62.56 204 TYR A O 1
ATOM 1640 N N . SER A 1 205 ? -43.091 3.384 10.026 1.00 61.72 205 SER A N 1
ATOM 1641 C CA . SER A 1 205 ? -41.637 3.522 10.030 1.00 61.72 205 SER A CA 1
ATOM 1642 C C . SER A 1 205 ? -41.070 3.422 8.632 1.00 61.72 205 SER A C 1
ATOM 1644 O O . SER A 1 205 ? -41.301 2.459 7.895 1.00 61.72 205 SER A O 1
ATOM 1646 N N . PHE A 1 206 ? -40.283 4.433 8.296 1.00 64.00 206 PHE A N 1
ATOM 1647 C CA . PHE A 1 206 ? -39.558 4.513 7.043 1.00 64.00 206 PHE A CA 1
ATOM 1648 C C . PHE A 1 206 ? -38.088 4.253 7.340 1.00 64.00 206 PHE A C 1
ATOM 1650 O O . PHE A 1 206 ? -37.486 4.979 8.132 1.00 64.00 206 PHE A O 1
ATOM 1657 N N . LYS A 1 207 ? -37.526 3.207 6.727 1.00 60.75 207 LYS A N 1
ATOM 1658 C CA . LYS A 1 207 ? -36.120 2.818 6.881 1.00 60.75 207 LYS A CA 1
ATOM 1659 C C . LYS A 1 207 ? -35.403 2.944 5.547 1.00 60.75 207 LYS A C 1
ATOM 1661 O O . LYS A 1 207 ? -35.672 2.171 4.631 1.00 60.75 207 LYS A O 1
ATOM 1666 N N . PHE A 1 208 ? -34.470 3.886 5.462 1.00 62.97 208 PHE A N 1
ATOM 1667 C CA . PHE A 1 208 ? -33.623 4.078 4.283 1.00 62.97 208 PHE A CA 1
ATOM 1668 C C . PHE A 1 208 ? -32.229 3.492 4.533 1.00 62.97 208 PHE A C 1
ATOM 1670 O O . PHE A 1 208 ? -31.639 3.738 5.587 1.00 62.97 208 PHE A O 1
ATOM 1677 N N . TRP A 1 209 ? -31.718 2.717 3.572 1.00 54.62 209 TRP A N 1
ATOM 1678 C CA . TRP A 1 209 ? -30.392 2.092 3.616 1.00 54.62 209 TRP A CA 1
ATOM 1679 C C . TRP A 1 209 ? -29.614 2.447 2.346 1.00 54.62 209 TRP A C 1
ATOM 1681 O O . TRP A 1 209 ? -30.119 2.245 1.245 1.00 54.62 209 TRP A O 1
ATOM 1691 N N . ASP A 1 210 ? -28.380 2.935 2.493 1.00 58.38 210 ASP A N 1
ATOM 1692 C CA . ASP A 1 210 ? -27.435 3.109 1.383 1.00 58.38 210 ASP A CA 1
ATOM 1693 C C . ASP A 1 210 ? -26.290 2.097 1.527 1.00 58.38 210 ASP A C 1
ATOM 1695 O O . ASP A 1 210 ? -25.493 2.175 2.461 1.00 58.38 210 ASP A O 1
ATOM 1699 N N . PHE A 1 211 ? -26.211 1.134 0.604 1.00 47.81 211 PHE A N 1
ATOM 1700 C CA . PHE A 1 211 ? -25.166 0.102 0.589 1.00 47.81 211 PHE A CA 1
ATOM 1701 C C . PHE A 1 211 ? -23.840 0.581 -0.022 1.00 47.81 211 PHE A C 1
ATOM 1703 O O . PHE A 1 211 ? -22.834 -0.116 0.097 1.00 47.81 211 PHE A O 1
ATOM 1710 N N . LYS A 1 212 ? -23.811 1.740 -0.697 1.00 47.06 212 LYS A N 1
ATOM 1711 C CA . LYS A 1 212 ? -22.611 2.250 -1.387 1.00 47.06 212 LYS A CA 1
ATOM 1712 C C . LYS A 1 212 ? -21.751 3.166 -0.518 1.00 47.06 212 LYS A C 1
ATOM 1714 O O . LYS A 1 212 ? -20.638 3.506 -0.920 1.00 47.06 212 LYS A O 1
ATOM 1719 N N . LYS A 1 213 ? -22.233 3.577 0.655 1.00 53.28 213 LYS A N 1
ATOM 1720 C CA . LYS A 1 213 ? -21.509 4.439 1.600 1.00 53.28 213 LYS A CA 1
ATOM 1721 C C . LYS A 1 213 ? -21.510 3.809 2.994 1.00 53.28 213 LYS A C 1
ATOM 1723 O O . LYS A 1 213 ? -22.415 3.034 3.295 1.00 53.28 213 LYS A O 1
ATOM 1728 N N . PRO A 1 214 ? -20.517 4.117 3.850 1.00 44.75 214 PRO A N 1
ATOM 1729 C CA . PRO A 1 214 ? -20.492 3.636 5.226 1.00 44.75 214 PRO A CA 1
ATOM 1730 C C . PRO A 1 214 ? -21.716 4.172 5.986 1.00 44.75 214 PRO A C 1
ATOM 1732 O O . PRO A 1 214 ? -21.766 5.325 6.392 1.00 44.75 214 PRO A O 1
ATOM 1735 N N . ILE A 1 215 ? -22.731 3.309 6.042 1.00 49.84 215 ILE A N 1
ATOM 1736 C CA . ILE A 1 215 ? -23.947 3.265 6.860 1.00 49.84 215 ILE A CA 1
ATOM 1737 C C . ILE A 1 215 ? -24.427 4.628 7.383 1.00 49.84 215 ILE A C 1
ATOM 1739 O O . ILE A 1 215 ? -24.108 5.036 8.499 1.00 49.84 215 ILE A O 1
ATOM 1743 N N . ASN A 1 216 ? -25.307 5.259 6.600 1.00 60.38 216 ASN A N 1
ATOM 1744 C CA . ASN A 1 216 ? -26.251 6.253 7.097 1.00 60.38 216 ASN A CA 1
ATOM 1745 C C . ASN A 1 216 ? -27.637 5.604 7.157 1.00 60.38 216 ASN A C 1
ATOM 1747 O O . ASN A 1 216 ? -28.159 5.179 6.127 1.00 60.38 216 ASN A O 1
ATOM 1751 N N . PHE A 1 217 ? -28.223 5.509 8.345 1.00 69.75 217 PHE A N 1
ATOM 1752 C CA . PHE A 1 217 ? -29.583 5.002 8.528 1.00 69.75 217 PHE A CA 1
ATOM 1753 C C . PHE A 1 217 ? -30.483 6.142 8.995 1.00 69.75 217 PHE A C 1
ATOM 1755 O O . PHE A 1 217 ? -30.105 6.904 9.884 1.00 69.75 217 PHE A O 1
ATOM 1762 N N . ILE A 1 218 ? -31.669 6.265 8.401 1.00 70.31 218 ILE A N 1
ATOM 1763 C CA . ILE A 1 218 ? -32.701 7.215 8.830 1.00 70.31 218 ILE A CA 1
ATOM 1764 C C . ILE A 1 218 ? -33.968 6.416 9.116 1.00 70.31 218 ILE A C 1
ATOM 1766 O O . ILE A 1 218 ? -34.496 5.747 8.227 1.00 70.31 218 ILE A O 1
ATOM 1770 N N . GLU A 1 219 ? -34.429 6.499 10.359 1.00 75.25 219 GLU A N 1
ATOM 1771 C CA . GLU A 1 219 ? -35.719 6.024 10.842 1.00 75.25 219 GLU A CA 1
ATOM 1772 C C . GLU A 1 219 ? -36.598 7.235 11.109 1.00 75.25 219 GLU A C 1
ATOM 1774 O O . GLU A 1 219 ? -36.270 8.084 11.936 1.00 75.25 219 GLU A O 1
ATOM 1779 N N . MET A 1 220 ? -37.717 7.322 10.404 1.00 73.56 220 MET A N 1
ATOM 1780 C CA . MET A 1 220 ? -38.759 8.295 10.706 1.00 73.56 220 MET A CA 1
ATOM 1781 C C . MET A 1 220 ? -39.963 7.536 11.250 1.00 73.56 220 MET A C 1
ATOM 1783 O O . MET A 1 220 ? -40.446 6.623 10.585 1.00 73.56 220 MET A O 1
ATOM 1787 N N . SER A 1 221 ? -40.417 7.897 12.447 1.00 72.44 221 SER A N 1
ATOM 1788 C CA . SER A 1 221 ? -41.625 7.378 13.084 1.00 72.44 221 SER A CA 1
ATOM 1789 C C . SER A 1 221 ? -42.583 8.529 13.354 1.00 72.44 221 SER A C 1
ATOM 1791 O O . SER A 1 221 ? -42.193 9.543 13.926 1.00 72.44 221 SER A O 1
ATOM 1793 N N . VAL A 1 222 ? -43.843 8.381 12.959 1.00 74.38 222 VAL A N 1
ATOM 1794 C CA . VAL A 1 222 ? -44.885 9.394 13.182 1.00 74.38 222 VAL A CA 1
ATOM 1795 C C . VAL A 1 222 ? -45.759 8.964 14.358 1.00 74.38 222 VAL A C 1
ATOM 1797 O O . VAL A 1 222 ? -46.284 7.853 14.359 1.00 74.38 222 VAL A O 1
ATOM 1800 N N . ASP A 1 223 ? -45.894 9.835 15.355 1.00 74.88 223 ASP A N 1
ATOM 1801 C CA . ASP A 1 223 ? -46.813 9.698 16.485 1.00 74.88 223 ASP A CA 1
ATOM 1802 C C . ASP A 1 223 ? -48.015 10.626 16.258 1.00 74.88 223 ASP A C 1
ATOM 1804 O O . ASP A 1 223 ? -47.917 11.851 16.386 1.00 74.88 223 ASP A O 1
ATOM 1808 N N . HIS A 1 224 ? -49.149 10.033 15.880 1.00 69.25 224 HIS A N 1
ATOM 1809 C CA . HIS A 1 224 ? -50.372 10.769 15.557 1.00 69.25 224 HIS A CA 1
ATOM 1810 C C . HIS A 1 224 ? -51.055 11.393 16.776 1.00 69.25 224 HIS A C 1
ATOM 1812 O O . HIS A 1 224 ? -51.745 12.396 16.617 1.00 69.25 224 HIS A O 1
ATOM 1818 N N . ILE A 1 225 ? -50.866 10.837 17.974 1.00 70.75 225 ILE A N 1
ATOM 1819 C CA . ILE A 1 225 ? -51.560 11.293 19.186 1.00 70.75 225 ILE A CA 1
ATOM 1820 C C . ILE A 1 225 ? -50.924 12.572 19.691 1.00 70.75 225 ILE A C 1
ATOM 1822 O O . ILE A 1 225 ? -51.600 13.563 19.954 1.00 70.75 225 ILE A O 1
ATOM 1826 N N . ASN A 1 226 ? -49.598 12.554 19.782 1.00 74.12 226 ASN A N 1
ATOM 1827 C CA . ASN A 1 226 ? -48.844 13.706 20.250 1.00 74.12 226 ASN A CA 1
ATOM 1828 C C . ASN A 1 226 ? -48.521 14.687 19.124 1.00 74.12 226 ASN A C 1
ATOM 1830 O O . ASN A 1 226 ? -47.904 15.715 19.389 1.00 74.12 226 ASN A O 1
ATOM 1834 N N . ASN A 1 227 ? -48.912 14.365 17.885 1.00 74.06 227 ASN A N 1
ATOM 1835 C CA . ASN A 1 227 ? -48.601 15.131 16.684 1.00 74.06 227 ASN A CA 1
ATOM 1836 C C . ASN A 1 227 ? -47.085 15.402 16.547 1.00 74.06 227 ASN A C 1
ATOM 1838 O O . ASN A 1 227 ? -46.635 16.495 16.200 1.00 74.06 227 ASN A O 1
ATOM 1842 N N . LYS A 1 228 ? -46.285 14.371 16.847 1.00 73.00 228 LYS A N 1
ATOM 1843 C CA . LYS A 1 228 ? -44.817 14.420 16.852 1.00 73.00 228 LYS A CA 1
ATOM 1844 C C . LYS A 1 228 ? -44.261 13.508 15.775 1.00 73.00 228 LYS A C 1
ATOM 1846 O O . LYS A 1 228 ? -44.723 12.384 15.601 1.00 73.00 228 LYS A O 1
ATOM 1851 N N . ILE A 1 229 ? -43.215 13.959 15.088 1.00 74.75 229 ILE A N 1
ATOM 1852 C CA . ILE A 1 229 ? -42.405 13.070 14.252 1.00 74.75 229 ILE A CA 1
ATOM 1853 C C . ILE A 1 229 ? -41.080 12.841 14.955 1.00 74.75 229 ILE A C 1
ATOM 1855 O O . ILE A 1 229 ? -40.331 13.763 15.287 1.00 74.75 229 ILE A O 1
ATOM 1859 N N . HIS A 1 230 ? -40.803 11.569 15.176 1.00 73.62 230 HIS A N 1
ATOM 1860 C CA . HIS A 1 230 ? -39.539 11.081 15.672 1.00 73.62 230 HIS A CA 1
ATOM 1861 C C . HIS A 1 230 ? -38.633 10.786 14.485 1.00 73.62 230 HIS A C 1
ATOM 1863 O O . HIS A 1 230 ? -38.937 9.920 13.668 1.00 73.62 230 HIS A O 1
ATOM 1869 N N . ILE A 1 231 ? -37.536 11.530 14.361 1.00 76.69 231 ILE A N 1
ATOM 1870 C CA . ILE A 1 231 ? -36.521 11.260 13.346 1.00 76.69 231 ILE A CA 1
ATOM 1871 C C . ILE A 1 231 ? -35.266 10.807 14.072 1.00 76.69 231 ILE A C 1
ATOM 1873 O O . ILE A 1 231 ? -34.608 11.575 14.779 1.00 76.69 231 ILE A O 1
ATOM 1877 N N . ARG A 1 232 ? -34.916 9.546 13.868 1.00 72.69 232 ARG A N 1
ATOM 1878 C CA . ARG A 1 232 ? -33.682 8.951 14.350 1.00 72.69 232 ARG A CA 1
ATOM 1879 C C . ARG A 1 232 ? -32.768 8.733 13.161 1.00 72.69 232 ARG A C 1
ATOM 1881 O O . ARG A 1 232 ? -33.024 7.902 12.298 1.00 72.69 232 ARG A O 1
ATOM 1888 N N . CYS A 1 233 ? -31.682 9.490 13.124 1.00 72.50 233 CYS A N 1
ATOM 1889 C CA . CYS A 1 233 ? -30.670 9.368 12.089 1.00 72.50 233 CYS A CA 1
ATOM 1890 C C . CYS A 1 233 ? -29.332 8.943 12.697 1.00 72.50 233 CYS A C 1
ATOM 1892 O O . CYS A 1 233 ? -28.855 9.517 13.678 1.00 72.50 233 CYS A O 1
ATOM 1894 N N . GLN A 1 234 ? -28.710 7.954 12.074 1.00 71.12 234 GLN A N 1
ATOM 1895 C CA . GLN A 1 234 ? -27.344 7.536 12.325 1.00 71.12 234 GLN A CA 1
ATOM 1896 C C . GLN A 1 234 ? -26.523 8.064 11.154 1.00 71.12 234 GLN A C 1
ATOM 1898 O O . GLN A 1 234 ? -26.632 7.548 10.047 1.00 71.12 234 GLN A O 1
ATOM 1903 N N . LEU A 1 235 ? -25.799 9.159 11.380 1.00 66.69 235 LEU A N 1
ATOM 1904 C CA . LEU A 1 235 ? -25.065 9.887 10.347 1.00 66.69 235 LEU A CA 1
ATOM 1905 C C . LEU A 1 235 ? -23.606 10.037 10.772 1.00 66.69 235 LEU A C 1
ATOM 1907 O O . LEU A 1 235 ? -23.329 10.292 11.948 1.00 66.69 235 LEU A O 1
ATOM 1911 N N . ASP A 1 236 ? -22.687 9.944 9.814 1.00 62.78 236 ASP A N 1
ATOM 1912 C CA . ASP A 1 236 ? -21.280 10.252 10.064 1.00 62.78 236 ASP A CA 1
ATOM 1913 C C . ASP A 1 236 ? -21.119 11.718 10.534 1.00 62.78 236 ASP A C 1
ATOM 1915 O O . ASP A 1 236 ? -21.805 12.647 10.080 1.00 62.78 236 ASP A O 1
ATOM 1919 N N . SER A 1 237 ? -20.227 11.911 11.501 1.00 58.78 237 SER A N 1
ATOM 1920 C CA . SER A 1 237 ? -20.108 13.076 12.387 1.00 58.78 237 SER A CA 1
ATOM 1921 C C . SER A 1 237 ? -20.010 14.430 11.668 1.00 58.78 237 SER A C 1
ATOM 1923 O O . SER A 1 237 ? -20.468 15.439 12.210 1.00 58.78 237 SER A O 1
ATOM 1925 N N . GLY A 1 238 ? -19.484 14.458 10.439 1.00 61.19 238 GLY A N 1
ATOM 1926 C CA . GLY A 1 238 ? -19.285 15.679 9.653 1.00 61.19 238 GLY A CA 1
ATOM 1927 C C . GLY A 1 238 ? -20.506 16.184 8.871 1.00 61.19 238 GLY A C 1
ATOM 1928 O O . GLY A 1 238 ? -20.583 17.378 8.598 1.00 61.19 238 GLY A O 1
ATOM 1929 N N . ARG A 1 239 ? -21.474 15.324 8.514 1.00 60.25 239 ARG A N 1
ATOM 1930 C CA . ARG A 1 239 ? -22.646 15.714 7.687 1.00 60.25 239 ARG A CA 1
ATOM 1931 C C . ARG A 1 239 ? -23.970 15.732 8.445 1.00 60.25 239 ARG A C 1
ATOM 1933 O O . ARG A 1 239 ? -24.958 16.252 7.934 1.00 60.25 239 ARG A O 1
ATOM 1940 N N . SER A 1 240 ? -23.994 15.194 9.664 1.00 64.75 240 SER A N 1
ATOM 1941 C CA . SER A 1 240 ? -25.237 14.941 10.395 1.00 64.75 240 SER A CA 1
ATOM 1942 C C . SER A 1 240 ? -26.042 16.198 10.733 1.00 64.75 240 SER A C 1
ATOM 1944 O O . SER A 1 240 ? -27.261 16.213 10.592 1.00 64.75 240 SER A O 1
ATOM 1946 N N . LYS A 1 241 ? -25.380 17.278 11.160 1.00 67.50 241 LYS A N 1
ATOM 1947 C CA . LYS A 1 241 ? -26.076 18.468 11.670 1.00 67.50 241 LYS A CA 1
ATOM 1948 C C . LYS A 1 241 ? -26.777 19.257 10.569 1.00 67.50 241 LYS A C 1
ATOM 1950 O O . LYS A 1 241 ? -27.957 19.553 10.733 1.00 67.50 241 LYS A O 1
ATOM 1955 N N . THR A 1 242 ? -26.066 19.553 9.480 1.00 75.62 242 THR A N 1
ATOM 1956 C CA . THR A 1 242 ? -26.582 20.330 8.341 1.00 75.62 242 THR A CA 1
ATOM 1957 C C . THR A 1 242 ? -27.717 19.593 7.640 1.00 75.62 242 THR A C 1
ATOM 1959 O O . THR A 1 242 ? -28.736 20.190 7.312 1.00 75.62 242 THR A O 1
ATOM 1962 N N . PHE A 1 243 ? -27.571 18.274 7.493 1.00 74.44 243 PHE A N 1
ATOM 1963 C CA . PHE A 1 243 ? -28.597 17.413 6.919 1.00 74.44 243 PHE A CA 1
ATOM 1964 C C . PHE A 1 243 ? -29.890 17.448 7.735 1.00 74.44 243 PHE A C 1
ATOM 1966 O O . PHE A 1 243 ? -30.968 17.676 7.196 1.00 74.44 243 PHE A O 1
ATOM 1973 N N . VAL A 1 244 ? -29.787 17.241 9.054 1.00 74.12 244 VAL A N 1
ATOM 1974 C CA . VAL A 1 244 ? -30.973 17.200 9.912 1.00 74.12 244 VAL A CA 1
ATOM 1975 C C . VAL A 1 244 ? -31.653 18.564 9.960 1.00 74.12 244 VAL A C 1
ATOM 1977 O O . VAL A 1 244 ? -32.875 18.602 9.943 1.00 74.12 244 VAL A O 1
ATOM 1980 N N . SER A 1 245 ? -30.907 19.677 9.992 1.00 76.88 245 SER A N 1
ATOM 1981 C CA . SER A 1 245 ? -31.519 21.013 9.935 1.00 76.88 245 SER A CA 1
ATOM 1982 C C . SER A 1 245 ? -32.244 21.263 8.615 1.00 76.88 245 SER A C 1
ATOM 1984 O O . SER A 1 245 ? -33.392 21.679 8.648 1.00 76.88 245 SER A O 1
ATOM 1986 N N . GLU A 1 246 ? -31.636 20.929 7.474 1.00 80.19 246 GLU A N 1
ATOM 1987 C CA . GLU A 1 246 ? -32.270 21.127 6.164 1.00 80.19 246 GLU A CA 1
ATOM 1988 C C . GLU A 1 246 ? -33.542 20.278 6.013 1.00 80.19 246 GLU A C 1
ATOM 1990 O O . GLU A 1 246 ? -34.558 20.749 5.501 1.00 80.19 246 GLU A O 1
ATOM 1995 N N . LEU A 1 247 ? -33.507 19.040 6.520 1.00 75.88 247 LEU A N 1
ATOM 1996 C CA . LEU A 1 247 ? -34.668 18.157 6.565 1.00 75.88 247 LEU A CA 1
ATOM 1997 C C . LEU A 1 247 ? -35.791 18.752 7.427 1.00 75.88 247 LEU A C 1
ATOM 1999 O O . LEU A 1 247 ? -36.946 18.761 7.009 1.00 75.88 247 LEU A O 1
ATOM 2003 N N . VAL A 1 248 ? -35.456 19.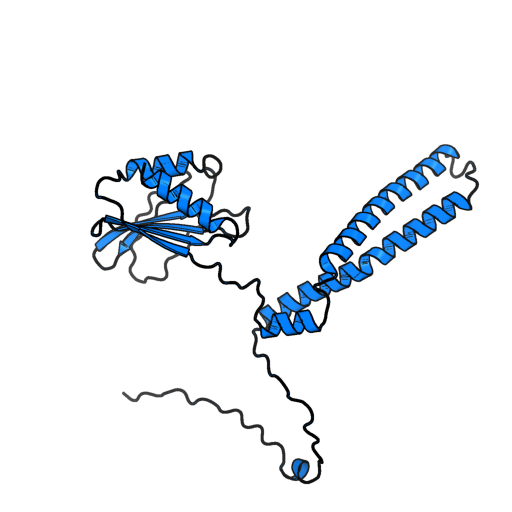259 8.620 1.00 77.81 248 VAL A N 1
ATOM 2004 C CA . VAL A 1 248 ? -36.417 19.912 9.525 1.00 77.81 248 VAL A CA 1
ATOM 2005 C C . VAL A 1 248 ? -37.036 21.139 8.857 1.00 77.81 248 VAL A C 1
ATOM 2007 O O . VAL A 1 248 ? -38.251 21.308 8.920 1.00 77.81 248 VAL A O 1
ATOM 2010 N N . ASP A 1 249 ? -36.224 21.983 8.224 1.00 80.56 249 ASP A N 1
ATOM 2011 C CA . ASP A 1 249 ? -36.678 23.231 7.607 1.00 80.56 249 ASP A CA 1
ATOM 2012 C C . ASP A 1 249 ? -37.613 22.954 6.425 1.00 80.56 249 ASP A C 1
ATOM 2014 O O . ASP A 1 249 ? -38.667 23.577 6.312 1.00 80.56 249 ASP A O 1
ATOM 2018 N N . LYS A 1 250 ? -37.301 21.943 5.605 1.00 76.69 250 LYS A N 1
ATOM 2019 C CA . LYS A 1 250 ? -38.169 21.500 4.504 1.00 76.69 250 LYS A CA 1
ATOM 2020 C C . LYS A 1 250 ? -39.459 20.833 4.972 1.00 76.69 250 LYS A C 1
ATOM 2022 O O . LYS A 1 250 ? -40.464 20.945 4.286 1.00 76.69 250 LYS A O 1
ATOM 2027 N N . LEU A 1 251 ? -39.450 20.149 6.117 1.00 72.75 251 LEU A N 1
ATOM 2028 C CA . LEU A 1 251 ? -40.670 19.587 6.711 1.00 72.75 251 LEU A CA 1
ATOM 2029 C C . LEU A 1 251 ? -41.571 20.661 7.337 1.00 72.75 251 LEU A C 1
ATOM 2031 O O . LEU A 1 251 ? -42.766 20.425 7.503 1.00 72.75 251 LEU A O 1
ATOM 2035 N N . LYS A 1 252 ? -41.004 21.815 7.709 1.00 76.69 252 LYS A N 1
ATOM 2036 C CA . LYS A 1 252 ? -41.747 22.960 8.253 1.00 76.69 252 LYS A CA 1
ATOM 2037 C C . LYS A 1 252 ? -42.337 23.882 7.176 1.00 76.69 252 LYS A C 1
ATOM 2039 O O . LYS A 1 252 ? -43.258 24.625 7.508 1.00 76.69 252 LYS A O 1
ATOM 2044 N N . ALA A 1 253 ? -41.805 23.860 5.951 1.00 76.38 253 ALA A N 1
ATOM 2045 C CA . ALA A 1 253 ? -42.246 24.669 4.804 1.00 76.38 253 ALA A CA 1
ATOM 2046 C C . ALA A 1 253 ? -43.416 24.027 4.027 1.00 76.38 253 ALA A C 1
ATOM 2048 O O . ALA A 1 253 ? -44.320 24.765 3.572 1.00 76.38 253 ALA A O 1
#

Secondary structure (DSSP, 8-state):
----PPP---------HHHHHH------S-PPP----HHHHHHHHHHHHHHHHHHHTTHHHHHHHHHHHHHHHH-----BTTB-HHHHHHHHHHHHHHHHHHHHHHHHHHHHHTTT--HHHHHHHHHH--GGG-----EEEEEE--TT--HHHHHHHHHHH-GGG------PPPPS-TT--EE----SS---EEEE-TTS-EEEEEEEE-SSSS--EEEEEEETTTTEEEEEEE--TTTHHHHHHHHHHHHH-

Nearest PDB structures (foldseek):
  3u0c-assembly1_A  TM=3.883E-01  e=6.965E+00  Shigella flexneri
  5wkq-assembly1_A  TM=3.672E-01  e=6.589E+00  Shigella flexneri

Mean predicted aligned error: 16.94 Å

Solvent-accessible surface area (backbone atoms only — not comparable to full-atom values): 15751 Å² total; per-residue (Å²): 138,86,86,82,78,84,80,82,83,76,86,74,84,85,68,63,67,73,62,58,78,74,47,87,74,78,81,84,63,93,79,80,85,81,90,77,59,71,65,59,53,53,50,56,50,50,55,44,48,52,42,54,46,41,69,51,60,38,54,61,38,50,55,50,45,53,51,48,52,48,45,65,72,71,53,81,71,57,76,51,96,89,41,56,33,65,60,56,52,51,51,53,51,52,51,44,52,55,40,48,55,51,32,51,54,31,49,52,49,31,65,73,43,64,86,66,62,46,70,66,51,52,52,48,36,64,69,74,46,49,74,88,65,56,66,56,65,68,52,74,48,80,46,84,48,72,100,74,75,58,69,74,53,55,62,51,52,52,45,71,78,38,68,87,68,65,70,69,82,84,79,88,76,84,77,94,58,96,81,66,64,75,66,73,70,75,74,73,72,51,68,56,47,45,38,48,50,101,86,71,44,84,36,48,43,44,73,51,79,50,91,89,52,92,66,46,40,43,41,39,36,52,40,80,89,79,42,30,43,42,41,41,38,35,35,60,86,89,56,39,65,66,51,53,49,54,52,51,53,61,72,73,106

Radius of gyration: 31.48 Å; Cα contacts (8 Å, |Δi|>4): 210; chains: 1; bounding box: 79×48×85 Å

pLDDT: mean 71.04, std 19.15, range [33.88, 98.19]

Foldseek 3Di:
DDDDDDDDDDDDPPDPVVVVVPDPPPVVDPDDDQDDDPVLLVVLVVVLVVLVCLVCVLVVLVVVLVVLVCCLVPDDQPCDPNDHSVVVNVVSVVVNVVSVVVNVVSVVSNVVSVPCNDVVNSVVCSRVPHPVPPVQPWPWDKDQADPDQDPVVLVVLVCVVCVPQQDDDDDDDDDPDPDWDWPWDDDPRATWTWTQDPVRDTWIWGWRFDPVDDDWIWIWIADPVSRIITITIRDHPPCPPVVVVVSSVSSRD